Protein 3C1O (pdb70)

Organism: Clarkia breweri (NCBI:txid36903)

Solvent-accessible surface area: 14307 Å² total; per-residue (Å²): 145,46,83,0,0,0,3,16,3,34,27,51,13,0,46,28,0,0,77,7,0,45,89,53,82,7,58,3,27,0,7,10,182,53,70,69,152,122,28,81,114,66,23,47,107,21,8,106,59,0,117,98,71,56,7,58,23,40,71,4,86,18,124,64,75,130,75,1,14,60,10,0,117,106,2,31,1,0,0,0,11,21,77,68,112,67,1,71,17,1,65,59,0,3,70,0,4,124,54,11,65,57,16,124,11,0,0,3,8,7,13,24,14,0,2,55,39,16,144,6,31,100,20,13,33,66,17,4,75,91,23,28,100,5,0,106,22,0,76,85,14,87,14,34,39,0,5,1,0,0,4,4,33,0,0,76,21,0,17,110,10,3,75,35,56,146,163,40,73,172,90,61,50,1,39,6,17,7,87,0,108,24,80,0,0,1,0,26,0,72,8,0,1,62,2,0,0,63,0,2,32,12,111,112,0,38,72,77,30,0,0,0,26,9,99,168,0,52,11,4,3,58,80,1,8,69,56,15,32,84,61,32,66,42,71,11,115,79,46,95,40,66,54,134,57,0,38,104,39,5,138,119,56,76,154,92,108,22,39,64,15,0,44,9,12,1,14,0,38,88,3,9,5,46,77,28,131,64,124,203,83,18,20,21,0,30,121,21,15,138,114,28,152,20,47,37,8,65,22,2,0,59,46,25,95,60,64,182,22,17,103,105,63,210

CATH 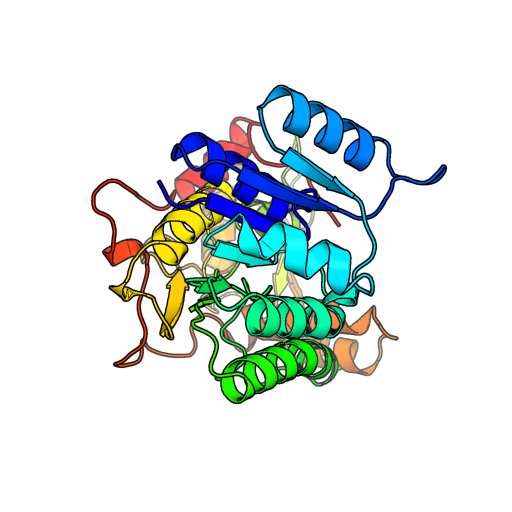classification: 3.40.50.720 (+1 more: 3.90.25.10)

B-factor: mean 21.38, std 12.44, range [5.52, 71.37]

Structure (mmCIF, N/CA/C/O backbone):
data_3C1O
#
_entry.id   3C1O
#
_cell.length_a   67.330
_cell.length_b   87.381
_cell.length_c   51.545
_cell.angle_alpha   90.000
_cell.angle_beta   101.330
_cell.angle_gamma   90.000
#
_symmetry.space_group_name_H-M   'C 1 2 1'
#
loop_
_entity.id
_entity.type
_entity.pdbx_description
1 polymer 'eugenol synthase'
2 non-polymer 'NADP NICOTINAMIDE-ADENINE-DINUCLEOTIDE PHOSPHATE'
3 water water
#
loop_
_atom_site.group_PDB
_atom_site.id
_atom_site.type_symbol
_atom_site.label_atom_id
_atom_site.label_alt_id
_atom_site.label_comp_id
_atom_site.label_asym_id
_atom_site.label_entity_id
_atom_site.label_seq_id
_atom_site.pdbx_PDB_ins_code
_atom_site.Cartn_x
_atom_site.Cartn_y
_atom_site.Cartn_z
_atom_site.occupancy
_atom_site.B_iso_or_equiv
_atom_site.auth_seq_id
_atom_site.auth_comp_id
_atom_site.auth_asym_id
_atom_site.auth_atom_id
_atom_site.pdbx_PDB_model_num
ATOM 1 N N . MET A 1 4 ? 37.222 -21.505 6.923 1.00 26.92 1 MET A N 1
ATOM 2 C CA . MET A 1 4 ? 37.468 -20.076 7.265 1.00 24.82 1 MET A CA 1
ATOM 3 C C . MET A 1 4 ? 38.520 -19.458 6.354 1.00 21.41 1 MET A C 1
ATOM 4 O O . MET A 1 4 ? 39.353 -20.164 5.781 1.00 20.21 1 MET A O 1
ATOM 9 N N . GLU A 1 5 ? 38.482 -18.137 6.222 1.00 14.92 2 GLU A N 1
ATOM 10 C CA . GLU A 1 5 ? 39.446 -17.444 5.381 1.00 13.31 2 GLU A CA 1
ATOM 11 C C . GLU A 1 5 ? 40.861 -17.634 5.914 1.00 10.97 2 GLU A C 1
ATOM 12 O O . GLU A 1 5 ? 41.079 -17.661 7.125 1.00 13.06 2 GLU A O 1
ATOM 18 N N . LYS A 1 6 ? 41.817 -17.772 5.005 1.00 8.60 3 LYS A N 1
ATOM 19 C CA . LYS A 1 6 ? 43.210 -17.937 5.393 1.00 10.51 3 LYS A CA 1
ATOM 20 C C . LYS A 1 6 ? 43.809 -16.536 5.504 1.00 10.80 3 LYS A C 1
ATOM 21 O O . LYS A 1 6 ? 43.644 -15.711 4.609 1.00 10.82 3 LYS A O 1
ATOM 27 N N . ILE A 1 7 ? 44.515 -16.283 6.600 1.00 9.53 4 ILE A N 1
ATOM 28 C CA . ILE A 1 7 ? 45.079 -14.967 6.861 1.00 8.73 4 ILE A CA 1
ATOM 29 C C . ILE A 1 7 ? 46.592 -14.955 7.004 1.00 10.06 4 ILE A C 1
ATOM 30 O O . ILE A 1 7 ? 47.168 -15.797 7.692 1.00 8.96 4 ILE A O 1
ATOM 35 N N . ILE A 1 8 ? 47.238 -14.004 6.339 1.00 9.61 5 ILE A N 1
ATOM 36 C CA . ILE A 1 8 ? 48.681 -13.865 6.465 1.00 10.71 5 ILE A CA 1
ATOM 37 C C . ILE A 1 8 ? 48.934 -12.487 7.067 1.00 9.84 5 ILE A C 1
ATOM 38 O O . ILE A 1 8 ? 48.298 -11.497 6.688 1.00 7.87 5 ILE A O 1
ATOM 43 N N . ILE A 1 9 ? 49.851 -12.430 8.022 1.00 8.84 6 ILE A N 1
ATOM 44 C CA . ILE A 1 9 ? 50.153 -11.179 8.691 1.00 8.67 6 ILE A CA 1
ATOM 45 C C . ILE A 1 9 ? 51.620 -10.794 8.535 1.00 9.55 6 ILE A C 1
ATOM 46 O O . ILE A 1 9 ? 52.512 -11.623 8.715 1.00 9.64 6 ILE A O 1
ATOM 51 N N . TYR A 1 10 ? 51.853 -9.543 8.144 1.00 7.47 7 TYR A N 1
ATOM 52 C CA . TYR A 1 10 ? 53.203 -8.998 8.017 1.00 7.77 7 TYR A CA 1
ATOM 53 C C . TYR A 1 10 ? 53.408 -8.247 9.330 1.00 8.97 7 TYR A C 1
ATOM 54 O O . TYR A 1 10 ? 52.479 -7.610 9.830 1.00 10.25 7 TYR A O 1
ATOM 63 N N . GLY A 1 11 ? 54.614 -8.314 9.887 1.00 8.42 8 GLY A N 1
ATOM 64 C CA . GLY A 1 11 ? 54.863 -7.652 11.156 1.00 9.61 8 GLY A CA 1
ATOM 65 C C . GLY A 1 11 ? 54.148 -8.418 12.256 1.00 8.41 8 GLY A C 1
ATOM 66 O O . GLY A 1 11 ? 53.796 -7.861 13.301 1.00 9.39 8 GLY A O 1
ATOM 67 N N . GLY A 1 12 ? 53.947 -9.711 12.018 1.00 11.04 9 GLY A N 1
ATOM 68 C CA . GLY A 1 12 ? 53.254 -10.562 12.971 1.00 9.27 9 GLY A CA 1
ATOM 69 C C . GLY A 1 12 ? 53.926 -10.765 14.314 1.00 12.78 9 GLY A C 1
ATOM 70 O O . GLY A 1 12 ? 53.278 -11.171 15.275 1.00 11.85 9 GLY A O 1
ATOM 71 N N . THR A 1 13 ? 55.227 -10.501 14.386 1.00 13.84 10 THR A N 1
ATOM 72 C CA . THR A 1 13 ? 55.956 -10.658 15.636 1.00 13.74 10 THR A CA 1
ATOM 73 C C . THR A 1 13 ? 56.085 -9.317 16.355 1.00 14.08 10 THR A C 1
ATOM 74 O O . THR A 1 13 ? 56.806 -9.199 17.351 1.00 12.61 10 THR A O 1
ATOM 78 N N . GLY A 1 14 ? 55.370 -8.318 15.844 1.00 12.30 11 GLY A N 1
ATOM 79 C CA . GLY A 1 14 ? 55.394 -6.989 16.431 1.00 9.04 11 GLY A CA 1
ATOM 80 C C . GLY A 1 14 ? 54.491 -6.830 17.646 1.00 9.97 11 GLY A C 1
ATOM 81 O O . GLY A 1 14 ? 53.785 -7.763 18.050 1.00 9.35 11 GLY A O 1
ATOM 82 N N . TYR A 1 15 ? 54.505 -5.634 18.229 1.00 9.60 12 TYR A N 1
ATOM 83 C CA . TYR A 1 15 ? 53.707 -5.355 19.419 1.00 9.85 12 TYR A CA 1
ATOM 84 C C . TYR A 1 15 ? 52.222 -5.664 19.217 1.00 9.38 12 TYR A C 1
ATOM 85 O O . TYR A 1 15 ? 51.641 -6.438 19.977 1.00 8.89 12 TYR A O 1
ATOM 94 N N . ILE A 1 16 ? 51.599 -5.057 18.209 1.00 10.10 13 ILE A N 1
ATOM 95 C CA . ILE A 1 16 ? 50.188 -5.332 17.963 1.00 10.26 13 ILE A CA 1
ATOM 96 C C . ILE A 1 16 ? 50.067 -6.553 17.052 1.00 10.99 13 ILE A C 1
ATOM 97 O O . ILE A 1 16 ? 49.075 -7.277 17.099 1.00 9.83 13 ILE A O 1
ATOM 102 N N . GLY A 1 17 ? 51.096 -6.783 16.241 1.00 9.98 14 GLY A N 1
ATOM 103 C CA . GLY A 1 17 ? 51.093 -7.914 15.331 1.00 10.67 14 GLY A CA 1
ATOM 104 C C . GLY A 1 17 ? 50.888 -9.250 16.023 1.00 10.51 14 GLY A C 1
ATOM 105 O O . GLY A 1 17 ? 50.146 -10.103 15.530 1.00 9.21 14 GLY A O 1
ATOM 106 N N . LYS A 1 18 ? 51.532 -9.445 17.168 1.00 10.79 15 LYS A N 1
ATOM 107 C CA . LYS A 1 18 ? 51.396 -10.716 17.870 1.00 10.73 15 LYS A CA 1
ATOM 108 C C . LYS A 1 18 ? 49.973 -10.957 18.358 1.00 11.04 15 LYS A C 1
ATOM 109 O O . LYS A 1 18 ? 49.522 -12.098 18.389 1.00 11.24 15 LYS A O 1
ATOM 115 N N . PHE A 1 19 ? 49.267 -9.893 18.739 1.00 10.11 16 PHE A N 1
ATOM 116 C CA . PHE A 1 19 ? 47.888 -10.035 19.196 1.00 10.16 16 PHE A CA 1
ATOM 117 C C . PHE A 1 19 ? 47.021 -10.468 18.019 1.00 9.14 16 PHE A C 1
ATOM 118 O O . PHE A 1 19 ? 46.110 -11.282 18.172 1.00 10.38 16 PHE A O 1
ATOM 126 N N . MET A 1 20 ? 47.310 -9.921 16.844 1.00 7.99 17 MET A N 1
ATOM 127 C CA . MET A 1 20 ? 46.548 -10.266 15.655 1.00 8.95 17 MET A CA 1
ATOM 128 C C . MET A 1 20 ? 46.752 -11.720 15.251 1.00 8.27 17 MET A C 1
ATOM 129 O O . MET A 1 20 ? 45.807 -12.392 14.839 1.00 8.72 17 MET A O 1
ATOM 134 N N . VAL A 1 21 ? 47.979 -12.210 15.382 1.00 7.04 18 VAL A N 1
ATOM 135 C CA . VAL A 1 21 ? 48.273 -13.593 15.038 1.00 8.14 18 VAL A CA 1
ATOM 136 C C . VAL A 1 21 ? 47.495 -14.538 15.945 1.00 8.41 18 VAL A C 1
ATOM 137 O O . VAL A 1 21 ? 46.895 -15.503 15.474 1.00 9.25 18 VAL A O 1
ATOM 141 N N . ARG A 1 22 ? 47.501 -14.259 17.247 1.00 10.18 19 ARG A N 1
ATOM 142 C CA . ARG A 1 22 ? 46.790 -15.097 18.206 1.00 9.93 19 ARG A CA 1
ATOM 143 C C . ARG A 1 22 ? 45.270 -15.030 18.024 1.00 10.90 19 ARG A C 1
ATOM 144 O O . ARG A 1 22 ? 44.572 -16.032 18.200 1.00 9.19 19 ARG A O 1
ATOM 152 N N . ALA A 1 23 ? 44.761 -13.856 17.661 1.00 9.09 20 ALA A N 1
ATOM 153 C CA . ALA A 1 23 ? 43.322 -13.688 17.452 1.00 10.40 20 ALA A CA 1
ATOM 154 C C . ALA A 1 23 ? 42.873 -14.466 16.213 1.00 9.24 20 ALA A C 1
ATOM 155 O O . ALA A 1 23 ? 41.815 -15.102 16.212 1.00 10.21 20 ALA A O 1
ATOM 157 N N . SER A 1 24 ? 43.685 -14.407 15.162 1.00 10.20 21 SER A N 1
ATOM 158 C CA . SER A 1 24 ? 43.393 -15.111 13.920 1.00 8.41 21 SER A CA 1
ATOM 159 C C . SER A 1 24 ? 43.277 -16.613 14.198 1.00 10.18 21 SER A C 1
ATOM 160 O O . SER A 1 24 ? 42.332 -17.269 13.759 1.00 10.43 21 SER A O 1
ATOM 163 N N . LEU A 1 25 ? 44.242 -17.149 14.938 1.00 10.66 22 LEU A N 1
ATOM 164 C CA . LEU A 1 25 ? 44.242 -18.570 15.285 1.00 12.15 22 LEU A CA 1
ATOM 165 C C . LEU A 1 25 ? 43.030 -18.918 16.134 1.00 12.25 22 LEU A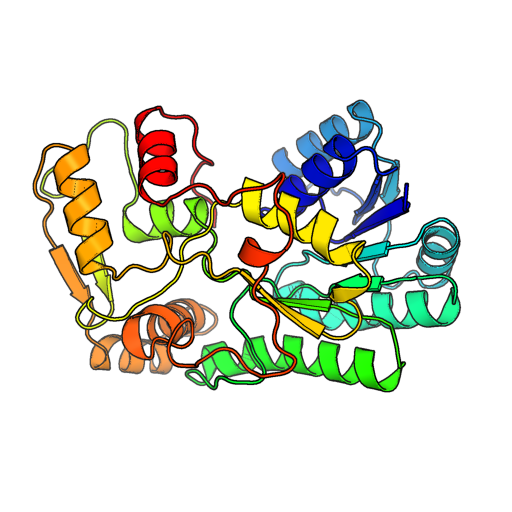 C 1
ATOM 166 O O . LEU A 1 25 ? 42.348 -19.918 15.890 1.00 13.52 22 LEU A O 1
ATOM 171 N N . SER A 1 26 ? 42.774 -18.089 17.140 1.00 14.46 23 SER A N 1
ATOM 172 C CA . SER A 1 26 ? 41.657 -18.297 18.048 1.00 15.84 23 SER A CA 1
ATOM 173 C C . SER A 1 26 ? 40.306 -18.307 17.348 1.00 16.19 23 SER A C 1
ATOM 174 O O . SER A 1 26 ? 39.373 -18.967 17.811 1.00 16.34 23 SER A O 1
ATOM 177 N N . PHE A 1 27 ? 40.195 -17.567 16.247 1.00 11.37 24 PHE A N 1
ATOM 178 C CA . PHE A 1 27 ? 38.949 -17.524 15.492 1.00 13.03 24 PHE A CA 1
ATOM 179 C C . PHE A 1 27 ? 38.940 -18.577 14.385 1.00 12.96 24 PHE A C 1
ATOM 180 O O . PHE A 1 27 ? 38.172 -18.486 13.426 1.00 13.08 24 PHE A O 1
ATOM 188 N N . SER A 1 28 ? 39.815 -19.569 14.532 1.00 11.29 25 SER A N 1
ATOM 189 C CA . SER A 1 28 ? 39.921 -20.694 13.607 1.00 9.90 25 SER A CA 1
ATOM 190 C C . SER A 1 28 ? 40.349 -20.402 12.173 1.00 12.15 25 SER A C 1
ATOM 191 O O . SER A 1 28 ? 39.953 -21.109 11.247 1.00 13.66 25 SER A O 1
ATOM 194 N N . HIS A 1 29 ? 41.159 -19.369 11.981 1.00 9.98 26 HIS A N 1
ATOM 195 C CA . HIS A 1 29 ? 41.648 -19.047 10.646 1.00 9.35 26 HIS A CA 1
ATOM 196 C C . HIS A 1 29 ? 43.020 -19.659 10.434 1.00 9.47 26 HIS A C 1
ATOM 197 O O . HIS A 1 29 ? 43.896 -19.521 11.292 1.00 10.31 26 HIS A O 1
ATOM 204 N N . PRO A 1 30 ? 43.226 -20.363 9.309 1.00 9.54 27 PRO A N 1
ATOM 205 C CA . PRO A 1 30 ? 44.566 -20.921 9.103 1.00 10.25 27 PRO A CA 1
ATOM 206 C C . PRO A 1 30 ? 45.413 -19.647 9.074 1.00 13.06 27 PRO A C 1
ATOM 207 O O . PRO A 1 30 ? 45.098 -18.709 8.335 1.00 12.67 27 PRO A O 1
ATOM 211 N N . THR A 1 31 ? 46.470 -19.605 9.872 1.00 10.34 28 THR A N 1
ATOM 212 C CA . THR A 1 31 ? 47.266 -18.393 9.979 1.00 10.99 28 THR A CA 1
ATOM 213 C C . THR A 1 31 ? 48.701 -18.502 9.486 1.00 12.48 28 THR A C 1
ATOM 214 O O . THR A 1 31 ? 49.390 -19.498 9.727 1.00 10.90 28 THR A O 1
ATOM 218 N N . PHE A 1 32 ? 49.138 -17.449 8.800 1.00 10.66 29 PHE A N 1
ATOM 219 C CA . PHE A 1 32 ? 50.475 -17.369 8.227 1.00 10.70 29 PHE A CA 1
ATOM 220 C C . PHE A 1 32 ? 51.094 -16.029 8.581 1.00 12.88 29 PHE A C 1
ATOM 221 O O . PHE A 1 32 ? 50.386 -15.068 8.888 1.00 10.93 29 PHE A O 1
ATOM 229 N N . ILE A 1 33 ? 52.419 -15.968 8.538 1.00 12.17 30 ILE A N 1
ATOM 230 C CA . ILE A 1 33 ? 53.108 -14.703 8.737 1.00 12.67 30 ILE A CA 1
ATOM 231 C C . ILE A 1 33 ? 54.267 -14.661 7.753 1.00 14.03 30 ILE A C 1
ATOM 232 O O . ILE A 1 33 ? 54.867 -15.690 7.436 1.00 15.18 30 ILE A O 1
ATOM 237 N N . TYR A 1 34 ? 54.548 -13.474 7.236 1.00 12.00 31 TYR A N 1
ATOM 238 C CA . TYR A 1 34 ? 55.679 -13.292 6.340 1.00 13.15 31 TYR A CA 1
ATOM 239 C C . TYR A 1 34 ? 56.638 -12.559 7.270 1.00 12.23 31 TYR A C 1
ATOM 240 O O . TYR A 1 34 ? 56.318 -11.477 7.759 1.00 10.70 31 TYR A O 1
ATOM 249 N N . ALA A 1 35 ? 57.797 -13.150 7.534 1.00 14.63 32 ALA A N 1
ATOM 250 C CA . ALA A 1 35 ? 58.759 -12.546 8.453 1.00 14.88 32 ALA A CA 1
ATOM 251 C C . ALA A 1 35 ? 60.172 -12.497 7.886 1.00 16.01 32 ALA A C 1
ATOM 252 O O . ALA A 1 35 ? 60.568 -13.362 7.104 1.00 12.87 32 ALA A O 1
ATOM 254 N N . ARG A 1 36 ? 60.936 -11.484 8.285 1.00 16.17 33 ARG A N 1
ATOM 255 C CA . AR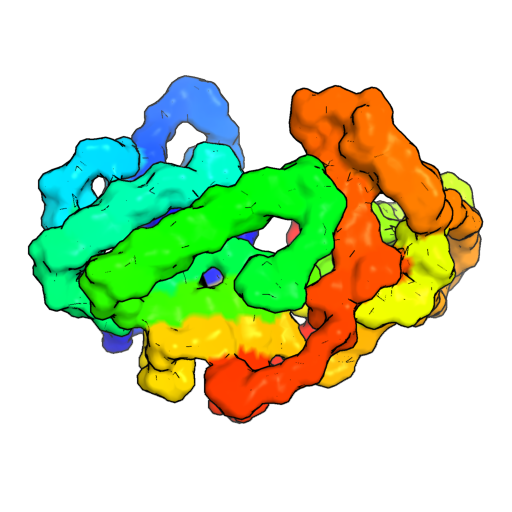G A 1 36 ? 62.307 -11.367 7.807 1.00 19.65 33 ARG A CA 1
ATOM 256 C C . ARG A 1 36 ? 63.122 -12.489 8.430 1.00 20.20 33 ARG A C 1
ATOM 257 O O . ARG A 1 36 ? 62.820 -12.947 9.537 1.00 18.12 33 ARG A O 1
ATOM 265 N N . PRO A 1 37 ? 64.154 -12.965 7.721 1.00 20.89 34 PRO A N 1
ATOM 266 C CA . PRO A 1 37 ? 64.984 -14.044 8.261 1.00 22.87 34 PRO A CA 1
ATOM 267 C C . PRO A 1 37 ? 65.659 -13.565 9.535 1.00 22.64 34 PRO A C 1
ATOM 268 O O . PRO A 1 37 ? 65.933 -12.375 9.686 1.00 23.77 34 PRO A O 1
ATOM 272 N N . LEU A 1 38 ? 65.915 -14.490 10.452 1.00 26.51 35 LEU A N 1
ATOM 273 C CA . LEU A 1 38 ? 66.572 -14.150 11.705 1.00 27.63 35 LEU A CA 1
ATOM 274 C C . LEU A 1 38 ? 68.054 -13.867 11.472 1.00 31.76 35 LEU A C 1
ATOM 275 O O . LEU A 1 38 ? 68.660 -14.393 10.537 1.00 31.02 35 LEU A O 1
ATOM 280 N N . THR A 1 39 ? 68.627 -13.028 12.330 1.00 33.96 36 THR A N 1
ATOM 281 C CA . THR A 1 39 ? 70.039 -12.673 12.244 1.00 35.21 36 THR A CA 1
ATOM 282 C C . THR A 1 39 ? 70.683 -12.834 13.620 1.00 35.37 36 THR A C 1
ATOM 283 O O . THR A 1 39 ? 69.987 -12.951 14.630 1.00 33.62 36 THR A O 1
ATOM 287 N N . PRO A 1 40 ? 72.025 -12.850 13.678 1.00 36.68 37 PRO A N 1
ATOM 288 C CA . PRO A 1 40 ? 72.714 -13.000 14.961 1.00 37.48 37 PRO A CA 1
ATOM 289 C C . PRO A 1 40 ? 72.282 -11.956 15.991 1.00 38.44 37 PRO A C 1
ATOM 290 O O . PRO A 1 40 ? 72.322 -12.208 17.195 1.00 39.40 37 PRO A O 1
ATOM 294 N N . ASP A 1 41 ? 71.863 -10.788 15.511 1.00 39.88 38 ASP A N 1
ATOM 295 C CA . ASP A 1 41 ? 71.439 -9.712 16.400 1.00 42.33 38 ASP A CA 1
ATOM 296 C C . ASP A 1 41 ? 69.948 -9.725 16.714 1.00 41.74 38 ASP A C 1
ATOM 297 O O . ASP A 1 41 ? 69.475 -8.904 17.500 1.00 43.08 38 ASP A O 1
ATOM 302 N N . SER A 1 42 ? 69.207 -10.644 16.101 1.00 41.14 39 SER A N 1
ATOM 303 C CA . SER A 1 42 ? 67.770 -10.736 16.350 1.00 40.42 39 SER A CA 1
ATOM 304 C C . SER A 1 42 ? 67.520 -10.793 17.851 1.00 40.02 39 SER A C 1
ATOM 305 O O . SER A 1 42 ? 68.145 -11.583 18.559 1.00 39.93 39 SER A O 1
ATOM 308 N N . THR A 1 43 ? 66.615 -9.947 18.336 1.00 40.29 40 THR A N 1
ATOM 309 C CA . THR A 1 43 ? 66.296 -9.918 19.758 1.00 40.06 40 THR A CA 1
ATOM 310 C C . THR A 1 43 ? 65.771 -11.290 20.180 1.00 40.44 40 THR A C 1
ATOM 311 O O . THR A 1 43 ? 64.995 -11.914 19.455 1.00 39.21 40 THR A O 1
ATOM 315 N N . PRO A 1 44 ? 66.192 -11.781 21.357 1.00 42.22 41 PRO A N 1
ATOM 316 C CA . PRO A 1 44 ? 65.733 -13.092 21.832 1.00 41.17 41 PRO A CA 1
ATOM 317 C C . PRO A 1 44 ? 64.210 -13.176 21.856 1.00 39.59 41 PRO A C 1
ATOM 318 O O . PRO A 1 44 ? 63.633 -14.260 21.764 1.00 36.71 41 PRO A O 1
ATOM 322 N N . SER A 1 45 ? 63.570 -12.018 21.982 1.00 37.49 42 SER A N 1
ATOM 323 C CA . SER A 1 45 ? 62.118 -11.934 22.006 1.00 36.64 42 SER A CA 1
ATOM 324 C C . SER A 1 45 ? 61.548 -12.334 20.647 1.00 34.67 42 SER A C 1
ATOM 325 O O . SER A 1 45 ? 60.587 -13.097 20.567 1.00 34.32 42 SER A O 1
ATOM 328 N N . SER A 1 46 ? 62.151 -11.817 19.581 1.00 31.90 43 SER A N 1
ATOM 329 C CA . SER A 1 46 ? 61.703 -12.121 18.226 1.00 29.58 43 SER A CA 1
ATOM 330 C C . SER A 1 46 ? 61.907 -13.601 17.923 1.00 27.83 43 SER A C 1
ATOM 331 O O . SER A 1 46 ? 61.099 -14.219 17.232 1.00 28.29 43 SER A O 1
ATOM 334 N N . VAL A 1 47 ? 62.997 -14.162 18.440 1.00 25.38 44 VAL A N 1
ATOM 335 C CA . VAL A 1 47 ? 63.300 -15.573 18.226 1.00 24.88 44 VAL A CA 1
ATOM 336 C C . VAL A 1 47 ? 62.284 -16.433 18.969 1.00 23.81 44 VAL A C 1
ATOM 337 O O . VAL A 1 47 ? 61.812 -17.446 18.452 1.00 24.59 44 VAL A O 1
ATOM 341 N N . GLN A 1 48 ? 61.951 -16.015 20.186 1.00 22.92 45 GLN A N 1
ATOM 342 C CA . GLN A 1 48 ? 60.996 -16.737 21.018 1.00 24.10 45 GLN A CA 1
ATOM 343 C C . GLN A 1 48 ? 59.603 -16.745 20.393 1.00 22.36 45 GLN A C 1
ATOM 344 O O . GLN A 1 48 ? 58.938 -17.780 20.365 1.00 21.73 45 GLN A O 1
ATOM 350 N N . LEU A 1 49 ? 59.163 -15.589 19.901 1.00 19.98 46 LEU A N 1
ATOM 351 C CA . LEU A 1 49 ? 57.843 -15.477 19.286 1.00 20.92 46 LEU A CA 1
ATOM 352 C C . LEU A 1 49 ? 57.666 -16.381 18.075 1.00 19.80 46 LEU A C 1
ATOM 353 O O . LEU A 1 49 ? 56.605 -16.985 17.898 1.00 16.82 46 LEU A O 1
ATOM 358 N N . ARG A 1 50 ? 58.697 -16.476 17.241 1.00 17.47 47 ARG A N 1
ATOM 359 C CA . ARG A 1 50 ? 58.622 -17.322 16.057 1.00 17.52 47 ARG A CA 1
ATOM 360 C C . ARG A 1 50 ? 58.476 -18.788 16.466 1.00 17.10 47 ARG A C 1
ATOM 361 O O . ARG A 1 50 ? 57.717 -19.539 15.857 1.00 14.37 47 ARG A O 1
ATOM 369 N N . GLU A 1 51 ? 59.204 -19.194 17.501 1.00 17.87 48 GLU A N 1
ATOM 370 C CA . GLU A 1 51 ? 59.122 -20.568 17.987 1.00 18.66 48 GLU A CA 1
ATOM 371 C C . GLU A 1 51 ? 57.724 -20.822 18.543 1.00 17.11 48 GLU A C 1
ATOM 372 O O . GLU A 1 51 ? 57.125 -21.870 18.295 1.00 14.74 48 GLU A O 1
ATOM 378 N N . GLU A 1 52 ? 57.209 -19.855 19.295 1.00 15.63 49 GLU A N 1
ATOM 379 C CA . GLU A 1 52 ? 55.874 -19.971 19.864 1.00 18.57 49 GLU A CA 1
ATOM 380 C C . GLU A 1 52 ? 54.845 -20.081 18.746 1.00 15.18 49 GLU A C 1
ATOM 381 O O . GLU A 1 52 ? 53.981 -20.956 18.779 1.00 13.64 49 GLU A O 1
ATOM 387 N N . PHE A 1 53 ? 54.941 -19.201 17.750 1.00 11.65 50 PHE A N 1
ATOM 388 C CA . PHE A 1 53 ? 53.992 -19.234 16.642 1.00 12.31 50 PHE A CA 1
ATOM 389 C C . PHE A 1 53 ? 54.013 -20.576 15.923 1.00 13.33 50 PHE A C 1
ATOM 390 O O . PHE A 1 53 ? 52.959 -21.142 15.637 1.00 13.31 50 PHE A O 1
ATOM 398 N N . ARG A 1 54 ? 55.203 -21.090 15.617 1.00 14.37 51 ARG A N 1
ATOM 399 C CA . ARG A 1 54 ? 55.286 -22.377 14.934 1.00 15.72 51 ARG A CA 1
ATOM 400 C C . ARG A 1 54 ? 54.584 -23.461 15.748 1.00 14.71 51 ARG A C 1
ATOM 401 O O . ARG A 1 54 ? 53.843 -24.273 15.197 1.00 14.69 51 ARG A O 1
ATOM 409 N N . SER A 1 55 ? 54.812 -23.470 17.059 1.00 11.97 52 SER A N 1
ATOM 410 C CA . SER A 1 55 ? 54.199 -24.480 17.917 1.00 15.08 52 SER A CA 1
ATOM 411 C C . SER A 1 55 ? 52.682 -24.322 17.982 1.00 13.45 52 SER A C 1
ATOM 412 O O . SER A 1 55 ? 51.968 -25.265 18.323 1.00 15.53 52 SER A O 1
ATOM 415 N N . MET A 1 56 ? 52.192 -23.132 17.646 1.00 13.11 53 MET A N 1
ATOM 416 C CA . MET A 1 56 ? 50.759 -22.869 17.660 1.00 13.30 53 MET A CA 1
ATOM 417 C C . MET A 1 56 ? 50.118 -23.166 16.310 1.00 12.34 53 MET A C 1
ATOM 418 O O . MET A 1 56 ? 48.931 -22.913 16.111 1.00 14.56 53 MET A O 1
ATOM 423 N N . GLY A 1 57 ? 50.904 -23.694 15.380 1.00 9.95 54 GLY A N 1
ATOM 424 C CA . GLY A 1 57 ? 50.364 -24.027 14.074 1.00 12.71 54 GLY A CA 1
ATOM 425 C C . GLY A 1 57 ? 50.440 -22.926 13.033 1.00 14.05 54 GLY A C 1
ATOM 426 O O . GLY A 1 57 ? 49.854 -23.046 11.961 1.00 14.49 54 GLY A O 1
ATOM 427 N N . VAL A 1 58 ? 51.143 -21.845 13.346 1.00 12.07 55 VAL A N 1
ATOM 428 C CA . VAL A 1 58 ? 51.290 -20.746 12.401 1.00 12.60 55 VAL A CA 1
ATOM 429 C C . VAL A 1 58 ? 52.323 -21.115 11.339 1.00 12.83 55 VAL A C 1
ATOM 430 O O . VAL A 1 58 ? 53.388 -21.649 11.658 1.00 12.10 55 VAL A O 1
ATOM 434 N N . THR A 1 59 ? 52.007 -20.847 10.078 1.00 11.53 56 THR A N 1
ATOM 435 C CA . THR A 1 59 ? 52.944 -21.135 9.000 1.00 13.01 56 THR A CA 1
ATOM 436 C C . THR A 1 59 ? 53.784 -19.887 8.798 1.00 14.12 56 THR A C 1
ATOM 437 O O . THR A 1 59 ? 53.257 -18.824 8.471 1.00 13.82 56 THR A O 1
ATOM 441 N N . ILE A 1 60 ? 55.090 -20.015 8.997 1.00 13.20 57 ILE A N 1
ATOM 442 C CA . ILE A 1 60 ? 55.979 -18.875 8.841 1.00 14.94 57 ILE A CA 1
ATOM 443 C C . ILE A 1 60 ? 56.745 -18.915 7.533 1.00 16.86 57 ILE A C 1
ATOM 444 O O . ILE A 1 60 ? 57.440 -19.887 7.236 1.00 18.38 57 ILE A O 1
ATOM 449 N N . ILE A 1 61 ? 56.601 -17.853 6.749 1.00 16.95 58 ILE A N 1
ATOM 450 C CA . ILE A 1 61 ? 57.299 -17.732 5.480 1.00 17.65 58 ILE A CA 1
ATOM 451 C C . ILE A 1 61 ? 58.388 -16.697 5.715 1.00 19.03 58 ILE A C 1
ATOM 452 O O . ILE A 1 61 ? 58.095 -15.533 5.991 1.00 18.13 58 ILE A O 1
ATOM 457 N N . GLU A 1 62 ? 59.642 -17.124 5.630 1.00 19.22 59 GLU A N 1
ATOM 458 C CA . GLU A 1 62 ? 60.759 -16.216 5.847 1.00 19.97 59 GLU A CA 1
ATOM 459 C C . GLU A 1 62 ? 61.234 -15.613 4.537 1.00 21.45 59 GLU A C 1
ATOM 460 O O . GLU A 1 62 ? 61.384 -16.318 3.536 1.00 22.40 59 GLU A O 1
ATOM 466 N N . GLY A 1 63 ? 61.462 -14.304 4.543 1.00 19.17 60 GLY A N 1
ATOM 467 C CA . GLY A 1 63 ? 61.922 -13.642 3.338 1.00 18.37 60 GLY A CA 1
ATOM 468 C C . GLY A 1 63 ? 61.993 -12.134 3.463 1.00 18.34 60 GLY A C 1
ATOM 469 O O . GLY A 1 63 ? 61.635 -11.561 4.499 1.00 17.05 60 GLY A O 1
ATOM 470 N N . GLU A 1 64 ? 62.462 -11.493 2.399 1.00 19.36 61 GLU A N 1
ATOM 471 C CA . GLU A 1 64 ? 62.584 -10.040 2.349 1.00 19.63 61 GLU A CA 1
ATOM 472 C C . GLU A 1 64 ? 61.384 -9.492 1.586 1.00 17.15 61 GLU A C 1
ATOM 473 O O . GLU A 1 64 ? 60.759 -10.209 0.806 1.00 18.28 61 GLU A O 1
ATOM 479 N N . MET A 1 65 ? 61.071 -8.220 1.798 1.00 17.58 62 MET A N 1
ATOM 480 C CA . MET A 1 65 ? 59.942 -7.596 1.119 1.00 18.39 62 MET A CA 1
ATOM 481 C C . MET A 1 65 ? 60.147 -7.519 -0.393 1.00 19.96 62 MET A C 1
ATOM 482 O O . MET A 1 65 ? 59.181 -7.507 -1.157 1.00 20.79 62 MET A O 1
ATOM 487 N N . GLU A 1 66 ? 61.406 -7.475 -0.820 1.00 19.13 63 GLU A N 1
ATOM 488 C CA . GLU A 1 66 ? 61.734 -7.379 -2.240 1.00 20.91 63 GLU A CA 1
ATOM 489 C C . GLU A 1 66 ? 61.590 -8.685 -3.019 1.00 20.03 63 GLU A C 1
ATOM 490 O O . GLU A 1 66 ? 61.763 -8.697 -4.238 1.00 19.04 63 GLU A O 1
ATOM 496 N N . GLU A 1 67 ? 61.278 -9.780 -2.329 1.00 18.99 64 GLU A N 1
ATOM 497 C CA . GLU A 1 67 ? 61.132 -11.072 -2.995 1.00 19.82 64 GLU A CA 1
ATOM 498 C C . GLU A 1 67 ? 59.729 -11.250 -3.561 1.00 20.36 64 GLU A C 1
ATOM 499 O O . GLU A 1 67 ? 58.909 -12.000 -3.023 1.00 18.49 64 GLU A O 1
ATOM 505 N N . HIS A 1 68 ? 59.480 -10.556 -4.667 1.00 20.93 65 HIS A N 1
ATOM 506 C CA . HIS A 1 68 ? 58.190 -10.567 -5.347 1.00 20.74 65 HIS A CA 1
ATOM 507 C C . HIS A 1 68 ? 57.613 -11.949 -5.631 1.00 23.08 65 HIS A C 1
ATOM 508 O O . HIS A 1 68 ? 56.474 -12.232 -5.259 1.00 21.12 65 HIS A O 1
ATOM 515 N N . GLU A 1 69 ? 58.388 -12.803 -6.298 1.00 23.30 66 GLU A N 1
ATOM 516 C CA . GLU A 1 69 ? 57.919 -14.143 -6.638 1.00 24.68 66 GLU A CA 1
ATOM 517 C C . GLU A 1 69 ? 57.593 -14.990 -5.416 1.00 22.87 66 GLU A C 1
ATOM 518 O O . GLU A 1 69 ? 56.636 -15.765 -5.431 1.00 23.03 66 GLU A O 1
ATOM 524 N N . LYS A 1 70 ? 58.382 -14.848 -4.358 1.00 19.55 67 LYS A N 1
ATOM 525 C CA . LYS A 1 70 ? 58.127 -15.604 -3.140 1.00 19.68 67 LYS A CA 1
ATOM 526 C C . LYS A 1 70 ? 56.830 -15.122 -2.496 1.00 19.48 67 LYS A C 1
ATOM 527 O O . LYS A 1 70 ? 56.023 -15.929 -2.036 1.00 17.19 67 LYS A O 1
ATOM 533 N N . MET A 1 71 ? 56.637 -13.806 -2.463 1.00 16.82 68 MET A N 1
ATOM 534 C CA . MET A 1 71 ? 55.437 -13.224 -1.870 1.00 18.84 68 MET A CA 1
ATOM 535 C C . MET A 1 71 ? 54.182 -13.590 -2.652 1.00 17.72 68 MET A C 1
ATOM 536 O O . MET A 1 71 ? 53.155 -13.936 -2.066 1.00 17.27 68 MET A O 1
ATOM 541 N N . VAL A 1 72 ? 54.262 -13.498 -3.976 1.00 17.34 69 VAL A N 1
ATOM 542 C CA . VAL A 1 72 ? 53.123 -13.839 -4.819 1.00 14.54 69 VAL A CA 1
ATOM 543 C C . VAL A 1 72 ? 52.731 -15.297 -4.607 1.00 19.36 69 VAL A C 1
ATOM 544 O O . VAL A 1 72 ? 51.550 -15.623 -4.480 1.00 18.42 69 VAL A O 1
ATOM 548 N N . SER A 1 73 ? 53.728 -16.175 -4.565 1.00 19.21 70 SER A N 1
ATOM 549 C CA . SER A 1 73 ? 53.479 -17.598 -4.383 1.00 21.35 70 SER A CA 1
ATOM 550 C C . SER A 1 73 ? 52.714 -17.887 -3.093 1.00 21.51 70 SER A C 1
ATOM 551 O O . SER A 1 73 ? 51.821 -18.739 -3.066 1.00 21.07 70 SER A O 1
ATOM 554 N N . VAL A 1 74 ? 53.060 -17.175 -2.026 1.00 19.04 71 VAL A N 1
ATOM 555 C CA . VAL A 1 74 ? 52.399 -17.365 -0.739 1.00 20.04 71 VAL A CA 1
ATOM 556 C C . VAL A 1 74 ? 50.996 -16.760 -0.740 1.00 16.34 71 VAL A C 1
ATOM 557 O O . VAL A 1 74 ? 50.040 -17.375 -0.258 1.00 14.47 71 VAL A O 1
ATOM 561 N N . LEU A 1 75 ? 50.879 -15.550 -1.278 1.00 15.10 72 LEU A N 1
ATOM 562 C CA . LEU A 1 75 ? 49.593 -14.867 -1.324 1.00 14.03 72 LEU A CA 1
ATOM 563 C C . LEU A 1 75 ? 48.542 -15.642 -2.121 1.00 14.37 72 LEU A C 1
ATOM 564 O O . LEU A 1 75 ? 47.345 -15.533 -1.849 1.00 14.48 72 LEU A O 1
ATOM 569 N N . LYS A 1 76 ? 48.985 -16.434 -3.095 1.00 14.86 73 LYS A N 1
ATOM 570 C CA . LYS A 1 76 ? 48.051 -17.227 -3.890 1.00 16.86 73 LYS A CA 1
ATOM 571 C C . LYS A 1 76 ? 47.440 -18.336 -3.039 1.00 17.61 73 LYS A C 1
ATOM 572 O O . LYS A 1 76 ? 46.444 -18.945 -3.427 1.00 19.88 73 LYS A O 1
ATOM 578 N N . GLN A 1 77 ? 48.036 -18.592 -1.880 1.00 17.79 74 GLN A N 1
ATOM 579 C CA . GLN A 1 77 ? 47.552 -19.634 -0.979 1.00 17.46 74 GLN A CA 1
ATOM 580 C C . GLN A 1 77 ? 46.675 -19.112 0.166 1.00 18.32 74 GLN A C 1
ATOM 581 O O . GLN A 1 77 ? 46.198 -19.899 0.985 1.00 18.04 74 GLN A O 1
ATOM 587 N N . VAL A 1 78 ? 46.469 -17.799 0.238 1.00 12.93 75 VAL A N 1
ATOM 588 C CA . VAL A 1 78 ? 45.642 -17.232 1.303 1.00 13.25 75 VAL A CA 1
ATOM 589 C C . VAL A 1 78 ? 44.542 -16.317 0.764 1.00 11.75 75 VAL A C 1
ATOM 590 O O . VAL A 1 78 ? 44.426 -16.120 -0.441 1.00 12.75 75 VAL A O 1
ATOM 594 N N . ASP A 1 79 ? 43.749 -15.746 1.665 1.00 11.53 76 ASP A N 1
ATOM 595 C CA . ASP A 1 79 ? 42.639 -14.884 1.273 1.00 11.73 76 ASP A CA 1
ATOM 596 C C . ASP A 1 79 ? 42.733 -13.457 1.787 1.00 11.48 76 ASP A C 1
ATOM 597 O O . ASP A 1 79 ? 42.264 -12.519 1.136 1.00 11.48 76 ASP A O 1
ATOM 602 N N . ILE A 1 80 ? 43.317 -13.302 2.968 1.00 11.21 77 ILE A N 1
ATOM 603 C CA . ILE A 1 80 ? 43.408 -12.000 3.607 1.00 8.62 77 ILE A CA 1
ATOM 604 C C . ILE A 1 80 ? 44.828 -11.631 4.016 1.00 8.84 77 ILE A C 1
ATOM 605 O O . ILE A 1 80 ? 45.588 -12.473 4.489 1.00 9.48 77 ILE A O 1
ATOM 610 N N . VAL A 1 81 ? 45.169 -10.360 3.824 1.00 7.29 78 VAL A N 1
ATOM 611 C CA . VAL A 1 81 ? 46.485 -9.848 4.182 1.00 6.81 78 VAL A CA 1
ATOM 612 C C . VAL A 1 81 ? 46.326 -8.717 5.188 1.00 8.29 78 VAL A C 1
ATOM 613 O O . VAL A 1 81 ? 45.592 -7.759 4.947 1.00 7.52 78 VAL A O 1
ATOM 617 N N . ILE A 1 82 ? 46.998 -8.842 6.327 1.00 7.22 79 ILE A N 1
ATOM 618 C CA . ILE A 1 82 ? 46.953 -7.801 7.346 1.00 7.76 79 ILE A CA 1
ATOM 619 C C . ILE A 1 82 ? 48.390 -7.387 7.618 1.00 9.20 79 ILE A C 1
ATOM 620 O O . ILE A 1 82 ? 49.242 -8.235 7.863 1.00 9.43 79 ILE A O 1
ATOM 625 N N . SER A 1 83 ? 48.661 -6.089 7.545 1.00 6.88 80 SER A N 1
ATOM 626 C CA . SER A 1 83 ? 50.005 -5.588 7.813 1.00 10.05 80 SER A CA 1
ATOM 627 C C . SER A 1 83 ? 50.025 -4.815 9.120 1.00 9.63 80 SER A C 1
ATOM 628 O O . SER A 1 83 ? 49.227 -3.898 9.318 1.00 9.28 80 SER A O 1
ATOM 631 N N . ALA A 1 84 ? 50.945 -5.198 10.001 1.00 9.96 81 ALA A N 1
ATOM 632 C CA . ALA A 1 84 ? 51.124 -4.552 11.291 1.00 10.86 81 ALA A CA 1
ATOM 633 C C . ALA A 1 84 ? 52.579 -4.078 11.390 1.00 10.59 81 ALA A C 1
ATOM 634 O O . ALA A 1 84 ? 53.169 -4.055 12.468 1.00 11.25 81 ALA A O 1
ATOM 636 N N . LEU A 1 85 ? 53.150 -3.700 10.250 1.00 8.50 82 LEU A N 1
ATOM 637 C CA . LEU A 1 85 ? 54.534 -3.236 10.200 1.00 9.82 82 LEU A CA 1
ATOM 638 C C . LEU A 1 85 ? 54.705 -1.871 10.853 1.00 9.71 82 LEU A C 1
ATOM 639 O O . LEU A 1 85 ? 53.787 -1.062 10.859 1.00 9.75 82 LEU A O 1
ATOM 644 N N . PRO A 1 86 ? 55.895 -1.602 11.418 1.00 11.14 83 PRO A N 1
ATOM 645 C CA . PRO A 1 86 ? 56.170 -0.322 12.076 1.00 13.36 83 PRO A CA 1
ATOM 646 C C . PRO A 1 86 ? 56.440 0.816 11.098 1.00 15.73 83 PRO A C 1
ATOM 647 O O . PRO A 1 86 ? 56.644 0.587 9.904 1.00 14.56 83 PRO A O 1
ATOM 651 N N . PHE A 1 87 ? 56.445 2.042 11.614 1.00 14.92 84 PHE A N 1
ATOM 652 C CA . PHE A 1 87 ? 56.663 3.226 10.782 1.00 18.06 84 PHE A CA 1
ATOM 653 C C . PHE A 1 87 ? 57.816 3.173 9.786 1.00 17.15 84 PHE A C 1
ATOM 654 O O . PHE A 1 87 ? 57.666 3.609 8.644 1.00 18.01 84 PHE A O 1
ATOM 662 N N . PRO A 1 88 ? 58.981 2.648 10.195 1.00 17.44 85 PRO A N 1
ATOM 663 C CA . PRO A 1 88 ? 60.111 2.579 9.261 1.00 16.63 85 PRO A CA 1
ATOM 664 C C . PRO A 1 88 ? 59.861 1.633 8.084 1.00 16.86 85 PRO A C 1
ATOM 665 O O . PRO A 1 88 ? 60.551 1.699 7.068 1.00 15.14 85 PRO A O 1
ATOM 669 N N . MET A 1 89 ? 58.873 0.755 8.229 1.00 14.69 86 MET A N 1
ATOM 670 C CA . MET A 1 89 ? 58.548 -0.216 7.193 1.00 13.35 86 MET A CA 1
ATOM 671 C C . MET A 1 89 ? 57.269 0.106 6.433 1.00 13.60 86 MET A C 1
ATOM 672 O O . MET A 1 89 ? 56.844 -0.669 5.578 1.00 15.52 86 MET A O 1
ATOM 677 N N . ILE A 1 90 ? 56.653 1.242 6.738 1.00 9.69 87 ILE A N 1
ATOM 678 C CA . ILE A 1 90 ? 55.417 1.611 6.065 1.00 11.08 87 ILE A CA 1
ATOM 679 C C . ILE A 1 90 ? 55.552 1.677 4.548 1.00 9.86 87 ILE A C 1
ATOM 680 O O . ILE A 1 90 ? 54.755 1.077 3.832 1.00 10.45 87 ILE A O 1
ATOM 685 N N . SER A 1 91 ? 56.560 2.393 4.058 1.00 11.84 88 SER A N 1
ATOM 686 C CA . SER A 1 91 ? 56.751 2.529 2.616 1.00 12.27 88 SER A CA 1
ATOM 687 C C . SER A 1 91 ? 56.996 1.199 1.914 1.00 13.48 88 SER A C 1
ATOM 688 O O . SER A 1 91 ? 56.642 1.041 0.742 1.00 14.72 88 SER A O 1
ATOM 691 N N . SER A 1 92 ? 57.582 0.237 2.621 1.00 12.05 89 SER A N 1
ATOM 692 C CA . SER A 1 92 ? 57.856 -1.066 2.022 1.00 12.55 89 SER A CA 1
ATOM 693 C C . SER A 1 92 ? 56.576 -1.834 1.697 1.00 12.70 89 SER A C 1
ATOM 694 O O . SER A 1 92 ? 56.615 -2.833 0.976 1.00 12.04 89 SER A O 1
ATOM 697 N N . GLN A 1 93 ? 55.444 -1.374 2.222 1.00 11.27 90 GLN A N 1
ATOM 698 C CA . GLN A 1 93 ? 54.176 -2.055 1.962 1.00 11.91 90 GLN A CA 1
ATOM 699 C C . GLN A 1 93 ? 53.800 -2.029 0.487 1.00 13.91 90 GLN A C 1
ATOM 700 O O . GLN A 1 93 ? 52.913 -2.768 0.049 1.00 12.37 90 GLN A O 1
ATOM 706 N N . ILE A 1 94 ? 54.471 -1.172 -0.276 1.00 12.75 91 ILE A N 1
ATOM 707 C CA . ILE A 1 94 ? 54.214 -1.076 -1.704 1.00 14.49 91 ILE A CA 1
ATOM 708 C C . ILE A 1 94 ? 54.474 -2.452 -2.325 1.00 13.23 91 ILE A C 1
ATOM 709 O O . ILE A 1 94 ? 53.799 -2.856 -3.273 1.00 14.52 91 ILE A O 1
ATOM 714 N N . HIS A 1 95 ? 55.448 -3.173 -1.778 1.00 13.48 92 HIS A N 1
ATOM 715 C CA . HIS A 1 95 ? 55.776 -4.502 -2.284 1.00 13.06 92 HIS A CA 1
ATOM 716 C C . HIS A 1 95 ? 54.644 -5.485 -2.012 1.00 12.42 92 HIS A C 1
ATOM 717 O O . HIS A 1 95 ? 54.423 -6.412 -2.788 1.00 13.76 92 HIS A O 1
ATOM 724 N N . ILE A 1 96 ? 53.930 -5.285 -0.909 1.00 12.59 93 ILE A N 1
ATOM 725 C CA . ILE A 1 96 ? 52.806 -6.156 -0.570 1.00 11.99 93 ILE A CA 1
ATOM 726 C C . ILE A 1 96 ? 51.690 -5.909 -1.579 1.00 11.32 93 ILE A C 1
ATOM 727 O O . ILE A 1 96 ? 51.081 -6.847 -2.100 1.00 10.14 93 ILE A O 1
ATOM 732 N N . ILE A 1 97 ? 51.433 -4.631 -1.844 1.00 9.85 94 ILE A N 1
ATOM 733 C CA . ILE A 1 97 ? 50.403 -4.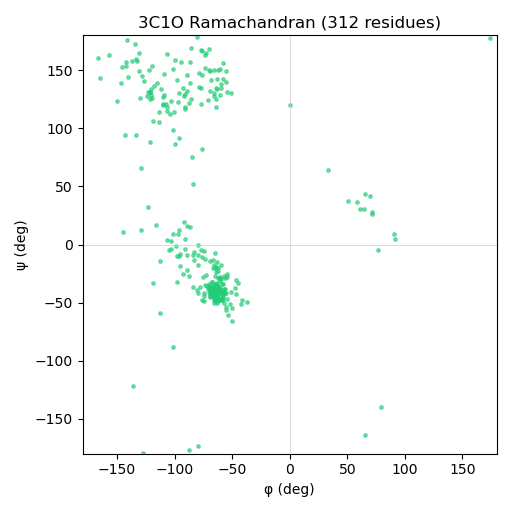217 -2.784 1.00 9.15 94 ILE A CA 1
ATOM 734 C C . ILE A 1 97 ? 50.665 -4.808 -4.164 1.00 11.17 94 ILE A C 1
ATOM 735 O O . ILE A 1 97 ? 49.745 -5.291 -4.821 1.00 11.69 94 ILE A O 1
ATOM 740 N N . ASN A 1 98 ? 51.921 -4.780 -4.598 1.00 12.03 95 ASN A N 1
ATOM 741 C CA . ASN A 1 98 ? 52.264 -5.314 -5.912 1.00 15.86 95 ASN A CA 1
ATOM 742 C C . ASN A 1 98 ? 52.132 -6.830 -5.969 1.00 15.20 95 ASN A C 1
ATOM 743 O O . ASN A 1 98 ? 51.685 -7.382 -6.975 1.00 16.83 95 ASN A O 1
ATOM 748 N N . ALA A 1 99 ? 52.509 -7.504 -4.888 1.00 14.10 96 ALA A N 1
ATOM 749 C CA . ALA A 1 99 ? 52.403 -8.959 -4.842 1.00 13.81 96 ALA A CA 1
ATOM 750 C C . ALA A 1 99 ? 50.930 -9.366 -4.784 1.00 14.98 96 ALA A C 1
ATOM 751 O O . ALA A 1 99 ? 50.534 -10.381 -5.359 1.00 15.66 96 ALA A O 1
ATOM 753 N N . ILE A 1 100 ? 50.117 -8.569 -4.094 1.00 13.70 97 ILE A N 1
ATOM 754 C CA . ILE A 1 100 ? 48.691 -8.856 -3.988 1.00 12.96 97 ILE A CA 1
ATOM 755 C C . ILE A 1 100 ? 48.043 -8.747 -5.364 1.00 15.68 97 ILE A C 1
ATOM 756 O O . ILE A 1 100 ? 47.311 -9.644 -5.786 1.00 14.80 97 ILE A O 1
ATOM 761 N N . LYS A 1 101 ? 48.321 -7.653 -6.067 1.00 13.93 98 LYS A N 1
ATOM 762 C CA . LYS A 1 101 ? 47.739 -7.453 -7.387 1.00 16.51 98 LYS A CA 1
ATOM 763 C C . LYS A 1 101 ? 48.160 -8.562 -8.350 1.00 17.71 98 LYS A C 1
ATOM 764 O O . LYS A 1 101 ? 47.358 -9.012 -9.170 1.00 20.30 98 LYS A O 1
ATOM 770 N N . ALA A 1 102 ? 49.404 -9.016 -8.242 1.00 15.67 99 ALA A N 1
ATOM 771 C CA . ALA A 1 102 ? 49.893 -10.082 -9.114 1.00 17.19 99 ALA A CA 1
ATOM 772 C C . ALA A 1 102 ? 49.218 -11.413 -8.789 1.00 18.33 99 ALA A C 1
ATOM 773 O O . ALA A 1 102 ? 48.922 -12.199 -9.688 1.00 18.29 99 ALA A O 1
ATOM 775 N N . ALA A 1 103 ? 48.987 -11.666 -7.503 1.00 14.33 100 ALA A N 1
ATOM 776 C CA . ALA A 1 103 ? 48.340 -12.900 -7.068 1.00 16.63 100 ALA A CA 1
ATOM 777 C C . ALA A 1 103 ? 46.900 -12.930 -7.580 1.00 15.77 100 ALA A C 1
ATOM 778 O O . ALA A 1 103 ? 46.448 -13.939 -8.125 1.00 19.53 100 ALA A O 1
ATOM 780 N N . GLY A 1 104 ? 46.183 -11.825 -7.387 1.00 14.72 101 GLY A N 1
ATOM 781 C CA . GLY A 1 104 ? 44.813 -11.711 -7.864 1.00 17.38 101 GLY A CA 1
ATOM 782 C C . GLY A 1 104 ? 43.680 -12.400 -7.116 1.00 16.75 101 GLY A C 1
ATOM 783 O O . GLY A 1 104 ? 42.518 -12.208 -7.467 1.00 17.44 101 GLY A O 1
ATOM 784 N N . ASN A 1 105 ? 43.993 -13.181 -6.087 1.00 16.28 102 ASN A N 1
ATOM 785 C CA . ASN A 1 105 ? 42.961 -13.904 -5.340 1.00 15.17 102 ASN A CA 1
ATOM 786 C C . ASN A 1 105 ? 42.631 -13.326 -3.963 1.00 15.84 102 ASN A C 1
ATOM 787 O O . ASN A 1 105 ? 41.725 -13.811 -3.283 1.00 13.36 102 ASN A O 1
ATOM 792 N N . ILE A 1 106 ? 43.368 -12.302 -3.549 1.00 13.43 103 ILE A N 1
ATOM 793 C CA . ILE A 1 106 ? 43.154 -11.695 -2.240 1.00 11.84 103 ILE A CA 1
ATOM 794 C C . ILE A 1 106 ? 41.808 -10.987 -2.088 1.00 12.75 103 ILE A C 1
ATOM 795 O O . ILE A 1 106 ? 41.420 -10.176 -2.930 1.00 11.07 103 ILE A O 1
ATOM 800 N N . LYS A 1 107 ? 41.107 -11.303 -0.999 1.00 11.66 104 LYS A N 1
ATOM 801 C CA . LYS A 1 107 ? 39.796 -10.728 -0.707 1.00 11.75 104 LYS A CA 1
ATOM 802 C C . LYS A 1 107 ? 39.861 -9.435 0.099 1.00 10.06 104 LYS A C 1
ATOM 803 O O . LYS A 1 107 ? 38.917 -8.646 0.088 1.00 10.34 104 LYS A O 1
ATOM 809 N N . ARG A 1 108 ? 40.960 -9.215 0.813 1.00 8.01 105 ARG A N 1
ATOM 810 C CA . ARG A 1 108 ? 41.073 -7.998 1.604 1.00 7.24 105 ARG A CA 1
ATOM 811 C C . ARG A 1 108 ? 42.498 -7.719 2.049 1.00 7.87 105 ARG A C 1
ATOM 812 O O . ARG A 1 108 ? 43.252 -8.640 2.364 1.00 8.82 105 ARG A O 1
ATOM 820 N N . PHE A 1 109 ? 42.854 -6.438 2.068 1.00 8.10 106 PHE A N 1
ATOM 821 C CA . PHE A 1 109 ? 44.168 -6.012 2.529 1.00 8.26 106 PHE A CA 1
ATOM 822 C C . PHE A 1 109 ? 43.964 -4.894 3.542 1.00 7.83 106 PHE A C 1
ATOM 823 O O . PHE A 1 109 ? 43.247 -3.920 3.287 1.00 5.99 106 PHE A O 1
ATOM 831 N N . LEU A 1 110 ? 44.551 -5.067 4.720 1.00 8.05 107 LEU A N 1
ATOM 832 C CA . LEU A 1 110 ? 44.477 -4.056 5.762 1.00 6.41 107 LEU A CA 1
ATOM 833 C C . LEU A 1 110 ? 45.895 -3.532 5.928 1.00 7.60 107 LEU A C 1
ATOM 834 O O . LEU A 1 110 ? 46.754 -4.223 6.468 1.00 8.65 107 LEU A O 1
ATOM 839 N N . PRO A 1 111 ? 46.171 -2.320 5.425 1.00 8.38 108 PRO A N 1
ATOM 840 C CA . PRO A 1 111 ? 47.526 -1.784 5.576 1.00 8.46 108 PRO A CA 1
ATOM 841 C C . PRO A 1 111 ? 47.764 -1.442 7.040 1.00 8.46 108 PRO A C 1
ATOM 842 O O . PRO A 1 111 ? 46.821 -1.403 7.834 1.00 8.02 108 PRO A O 1
ATOM 846 N N . SER A 1 112 ? 49.019 -1.178 7.393 1.00 6.53 109 SER A N 1
ATOM 847 C CA . SER A 1 112 ? 49.351 -0.842 8.765 1.00 9.00 109 SER A CA 1
ATOM 848 C C . SER A 1 112 ? 48.949 0.592 9.113 1.00 9.43 109 SER A C 1
ATOM 849 O O . SER A 1 112 ? 49.766 1.508 9.046 1.00 11.97 109 SER A O 1
ATOM 852 N N . ASP A 1 113 ? 47.673 0.778 9.441 1.00 10.19 110 ASP A N 1
ATOM 853 C CA . ASP A 1 113 ? 47.146 2.075 9.849 1.00 12.37 110 ASP A CA 1
ATOM 854 C C . ASP A 1 113 ? 47.057 1.954 11.364 1.00 12.38 110 ASP A C 1
ATOM 855 O O . ASP A 1 113 ? 48.001 2.296 12.074 1.00 12.28 110 ASP A O 1
ATOM 860 N N . PHE A 1 114 ? 45.924 1.451 11.847 1.00 11.90 111 PHE A N 1
ATOM 861 C CA . PHE A 1 114 ? 45.716 1.206 13.274 1.00 13.35 111 PHE A CA 1
ATOM 862 C C . PHE A 1 114 ? 46.030 2.371 14.202 1.00 14.57 111 PHE A C 1
ATOM 863 O O . PHE A 1 114 ? 46.543 2.189 15.302 1.00 13.13 111 PHE A O 1
ATOM 871 N N . GLY A 1 115 ? 45.710 3.576 13.763 1.00 15.05 112 GLY A N 1
ATOM 872 C CA . GLY A 1 115 ? 45.967 4.716 14.614 1.00 19.60 112 GLY A CA 1
ATOM 873 C C . GLY A 1 115 ? 44.760 5.605 14.549 1.00 18.40 112 GLY A C 1
ATOM 874 O O . GLY A 1 115 ? 43.644 5.182 14.862 1.00 15.96 112 GLY A O 1
ATOM 875 N N . CYS A 1 116 ? 45.008 6.838 14.131 1.00 24.74 113 CYS A N 1
ATOM 876 C CA . CYS A 1 116 ? 43.990 7.859 13.948 1.00 30.28 113 CYS A CA 1
ATOM 877 C C . CYS A 1 116 ? 43.476 7.663 12.523 1.00 31.70 113 CYS A C 1
ATOM 878 O O . CYS A 1 116 ? 43.891 6.727 11.836 1.00 30.91 113 CYS A O 1
ATOM 881 N N . GLU A 1 117 ? 42.575 8.536 12.082 1.00 32.84 114 GLU A N 1
ATOM 882 C CA . GLU A 1 117 ? 42.058 8.454 10.720 1.00 34.17 114 GLU A CA 1
ATOM 883 C C . GLU A 1 117 ? 42.846 9.500 9.938 1.00 34.06 114 GLU A C 1
ATOM 884 O O . GLU A 1 117 ? 42.425 10.654 9.811 1.00 29.86 114 GLU A O 1
ATOM 890 N N . GLU A 1 118 ? 44.007 9.073 9.446 1.00 33.61 115 GLU A N 1
ATOM 891 C CA . GLU A 1 118 ? 44.941 9.903 8.687 1.00 34.51 115 GLU A CA 1
ATOM 892 C C . GLU A 1 118 ? 44.359 10.801 7.594 1.00 34.70 115 GLU A C 1
ATOM 893 O O . GLU A 1 118 ? 44.880 11.889 7.345 1.00 34.52 115 GLU A O 1
ATOM 899 N N . ASP A 1 119 ? 43.291 10.358 6.939 1.00 33.88 116 ASP A N 1
ATOM 900 C CA . ASP A 1 119 ? 42.701 11.155 5.870 1.00 35.05 116 ASP A CA 1
ATOM 901 C C . ASP A 1 119 ? 41.802 12.304 6.316 1.00 35.81 116 ASP A C 1
ATOM 902 O O . ASP A 1 119 ? 41.277 13.036 5.476 1.00 36.60 116 ASP A O 1
ATOM 907 N N . ARG A 1 120 ? 41.623 12.477 7.623 1.00 35.18 117 ARG A N 1
ATOM 908 C CA . ARG A 1 120 ? 40.779 13.562 8.114 1.00 35.69 117 ARG A CA 1
ATOM 909 C C . ARG A 1 120 ? 41.443 14.438 9.181 1.00 35.93 117 ARG A C 1
ATOM 910 O O . ARG A 1 120 ? 40.774 15.237 9.839 1.00 35.98 117 ARG A O 1
ATOM 918 N N . ILE A 1 121 ? 42.754 14.294 9.351 1.00 33.73 118 ILE A N 1
ATOM 919 C CA . ILE A 1 121 ? 43.478 15.099 10.334 1.00 31.19 118 ILE A CA 1
ATOM 920 C C . ILE A 1 121 ? 44.797 15.616 9.773 1.00 31.77 118 ILE A C 1
ATOM 921 O O . ILE A 1 121 ? 45.345 15.055 8.822 1.00 30.99 118 ILE A O 1
ATOM 926 N N . LYS A 1 122 ? 45.299 16.694 10.365 1.00 31.95 119 LYS A N 1
ATOM 927 C CA . LYS A 1 122 ? 46.566 17.277 9.940 1.00 31.05 119 LYS A CA 1
ATOM 928 C C . LYS A 1 122 ? 47.311 17.794 11.167 1.00 28.03 119 LYS A C 1
ATOM 929 O O . LYS A 1 122 ? 47.094 18.919 11.622 1.00 27.98 119 LYS A O 1
ATOM 935 N N . PRO A 1 123 ? 48.195 16.961 11.728 1.00 26.24 120 PRO A N 1
ATOM 936 C CA . PRO A 1 123 ? 48.989 17.297 12.910 1.00 23.21 120 PRO A CA 1
ATOM 937 C C . PRO A 1 123 ? 50.202 18.162 12.594 1.00 17.79 120 PRO A C 1
ATOM 938 O O . PRO A 1 123 ? 50.379 18.623 11.469 1.00 17.15 120 PRO A O 1
ATOM 942 N N . LEU A 1 124 ? 51.025 18.381 13.612 1.00 16.62 121 LEU A N 1
ATOM 943 C CA . LEU A 1 124 ? 52.239 19.172 13.471 1.00 14.72 121 LEU A CA 1
ATOM 944 C C . LEU A 1 124 ? 53.139 18.491 12.444 1.00 17.96 121 LEU A C 1
ATOM 945 O O . LEU A 1 124 ? 53.101 17.269 12.288 1.00 16.41 121 LEU A O 1
ATOM 950 N N . PRO A 1 125 ? 53.961 19.277 11.730 1.00 17.76 122 PRO A N 1
ATOM 951 C CA . PRO A 1 125 ? 54.885 18.801 10.695 1.00 18.39 122 PRO A CA 1
ATOM 952 C C . PRO A 1 125 ? 55.592 17.465 10.921 1.00 16.77 122 PRO A C 1
ATOM 953 O O . PRO A 1 125 ? 55.594 16.605 10.037 1.00 15.99 122 PRO A O 1
ATOM 957 N N . PRO A 1 126 ? 56.198 17.263 12.102 1.00 17.61 123 PRO A N 1
ATOM 958 C CA . PRO A 1 126 ? 56.892 15.994 12.347 1.00 15.60 123 PRO A CA 1
ATOM 959 C C . PRO A 1 126 ? 55.999 14.759 12.235 1.00 14.85 123 PRO A C 1
ATOM 960 O O . PRO A 1 126 ? 56.417 13.731 11.710 1.00 15.41 123 PRO A O 1
ATOM 964 N N . PHE A 1 127 ? 54.773 14.866 12.736 1.00 13.23 124 PHE A N 1
ATOM 965 C CA . PHE A 1 127 ? 53.831 13.749 12.700 1.00 14.00 124 PHE A CA 1
ATOM 966 C C . PHE A 1 127 ? 53.169 13.650 11.333 1.00 14.42 124 PHE A C 1
ATOM 967 O O . PHE A 1 127 ? 52.952 12.553 10.817 1.00 14.17 124 PHE A O 1
ATOM 975 N N . GLU A 1 128 ? 52.847 14.800 10.750 1.00 13.82 125 GLU A N 1
ATOM 976 C CA . GLU A 1 128 ? 52.221 14.835 9.435 1.00 16.56 125 GLU A CA 1
ATOM 977 C C . GLU A 1 128 ? 53.118 14.116 8.430 1.00 18.01 125 GLU A C 1
ATOM 978 O O . GLU A 1 128 ? 52.638 13.410 7.543 1.00 16.56 125 GLU A O 1
ATOM 984 N N . SER A 1 129 ? 54.426 14.300 8.581 1.00 18.84 126 SER A N 1
ATOM 985 C CA . SER A 1 129 ? 55.396 13.669 7.696 1.00 23.44 126 SER A CA 1
ATOM 986 C C . SER A 1 129 ? 55.269 12.144 7.706 1.00 23.67 126 SER A C 1
ATOM 987 O O . SER A 1 129 ? 55.267 11.509 6.648 1.00 23.94 126 SER A O 1
ATOM 990 N N . VAL A 1 130 ? 55.161 11.547 8.889 1.00 20.64 127 VAL A N 1
ATOM 991 C CA . VAL A 1 130 ? 55.031 10.095 8.946 1.00 21.82 127 VAL A CA 1
ATOM 992 C C . VAL A 1 130 ? 53.657 9.636 8.465 1.00 19.08 127 VAL A C 1
ATOM 993 O O . VAL A 1 130 ? 53.540 8.592 7.829 1.00 19.10 127 VAL A O 1
ATOM 997 N N . LEU A 1 131 ? 52.619 10.418 8.753 1.00 14.63 128 LEU A N 1
ATOM 998 C CA . LEU A 1 131 ? 51.274 10.067 8.315 1.00 15.31 128 LEU A CA 1
ATOM 999 C C . LEU A 1 131 ? 51.210 10.062 6.794 1.00 15.20 128 LEU A C 1
ATOM 1000 O O . LEU A 1 131 ? 50.483 9.268 6.193 1.00 18.04 128 LEU A O 1
ATOM 1005 N N . GLU A 1 132 ? 51.985 10.946 6.173 1.00 15.32 129 GLU A N 1
ATOM 1006 C CA . GLU A 1 132 ? 52.008 11.040 4.723 1.00 15.70 129 GLU A CA 1
ATOM 1007 C C . GLU A 1 132 ? 52.465 9.723 4.110 1.00 16.20 129 GLU A C 1
ATOM 1008 O O . GLU A 1 132 ? 52.035 9.364 3.011 1.00 16.61 129 GLU A O 1
ATOM 1014 N N . LYS A 1 133 ? 53.333 8.997 4.812 1.00 12.16 130 LYS A N 1
ATOM 1015 C CA . LYS A 1 133 ? 53.801 7.720 4.291 1.00 13.85 130 LYS A CA 1
ATOM 1016 C C . LYS A 1 133 ? 52.629 6.742 4.248 1.00 12.89 130 LYS A C 1
ATOM 1017 O O . LYS A 1 133 ? 52.499 5.957 3.307 1.00 12.57 130 LYS A O 1
ATOM 1023 N N . LYS A 1 134 ? 51.776 6.785 5.268 1.00 12.29 131 LYS A N 1
ATOM 1024 C CA . LYS A 1 134 ? 50.621 5.898 5.295 1.00 10.74 131 LYS A CA 1
ATOM 1025 C C . LYS A 1 134 ? 49.600 6.312 4.234 1.00 11.32 131 LYS A C 1
ATOM 1026 O O . LYS A 1 134 ? 48.936 5.456 3.642 1.00 11.42 131 LYS A O 1
ATOM 1032 N N . ARG A 1 135 ? 49.479 7.613 3.978 1.00 10.05 132 ARG A N 1
ATOM 1033 C CA . ARG A 1 135 ? 48.536 8.088 2.963 1.00 11.86 132 ARG A CA 1
ATOM 1034 C C . ARG A 1 135 ? 48.976 7.621 1.578 1.00 12.18 132 ARG A C 1
ATOM 1035 O O . ARG A 1 135 ? 48.146 7.246 0.749 1.00 10.53 132 ARG A O 1
ATOM 1043 N N . ILE A 1 136 ? 50.282 7.655 1.325 1.00 10.47 133 ILE A N 1
ATOM 1044 C CA . ILE A 1 136 ? 50.817 7.209 0.045 1.00 10.66 133 ILE A CA 1
ATOM 1045 C C . ILE A 1 136 ? 50.475 5.734 -0.201 1.00 12.43 133 ILE A C 1
ATOM 1046 O O . ILE A 1 136 ? 50.164 5.338 -1.327 1.00 8.73 133 ILE A O 1
ATOM 1051 N N . ILE A 1 137 ? 50.525 4.924 0.854 1.00 9.48 134 ILE A N 1
ATOM 1052 C CA . ILE A 1 137 ? 50.181 3.510 0.736 1.00 9.10 134 ILE A CA 1
ATOM 1053 C C . ILE A 1 137 ? 48.693 3.391 0.367 1.00 10.52 134 ILE A C 1
ATOM 1054 O O . ILE A 1 137 ? 48.317 2.571 -0.481 1.00 11.02 134 ILE A O 1
ATOM 1059 N N . ARG A 1 138 ? 47.851 4.225 0.978 1.00 8.97 135 ARG A N 1
ATOM 1060 C CA . ARG A 1 138 ? 46.418 4.205 0.676 1.00 11.65 135 ARG A CA 1
ATOM 1061 C C . ARG A 1 138 ? 46.174 4.584 -0.784 1.00 11.65 135 ARG A C 1
ATOM 1062 O O . ARG A 1 138 ? 45.324 3.999 -1.455 1.00 12.35 135 ARG A O 1
ATOM 1070 N N . ARG A 1 139 ? 46.921 5.566 -1.277 1.00 12.50 136 ARG A N 1
ATOM 1071 C CA . ARG A 1 139 ? 46.750 5.995 -2.655 1.00 14.22 136 ARG A CA 1
ATOM 1072 C C . ARG A 1 139 ? 47.201 4.902 -3.619 1.00 14.21 136 ARG A C 1
ATOM 1073 O O . ARG A 1 139 ? 46.635 4.747 -4.703 1.00 14.72 136 ARG A O 1
ATOM 1081 N N . ALA A 1 140 ? 48.204 4.128 -3.215 1.00 11.69 137 ALA A N 1
ATOM 1082 C CA . ALA A 1 140 ? 48.697 3.042 -4.055 1.00 9.83 137 ALA A CA 1
ATOM 1083 C C . ALA A 1 140 ? 47.686 1.892 -4.045 1.00 11.85 137 ALA A C 1
ATOM 1084 O O . ALA A 1 140 ? 47.501 1.207 -5.053 1.00 11.05 137 ALA A O 1
ATOM 1086 N N . ILE A 1 141 ? 47.034 1.682 -2.904 1.00 10.88 138 ILE A N 1
ATOM 1087 C CA . ILE A 1 141 ? 46.024 0.633 -2.786 1.00 12.15 138 ILE A CA 1
ATOM 1088 C C . ILE A 1 141 ? 44.858 0.978 -3.717 1.00 12.76 138 ILE A C 1
ATOM 1089 O O . ILE A 1 141 ? 44.372 0.136 -4.471 1.00 15.95 138 ILE A O 1
ATOM 1094 N N . GLU A 1 142 ? 44.417 2.229 -3.651 1.00 16.00 139 GLU A N 1
ATOM 1095 C CA . GLU A 1 142 ? 43.308 2.704 -4.467 1.00 15.79 139 GLU A CA 1
ATOM 1096 C C . GLU A 1 142 ? 43.613 2.645 -5.962 1.00 19.27 139 GLU A C 1
ATOM 1097 O O . GLU A 1 142 ? 42.727 2.354 -6.771 1.00 17.36 139 GLU A O 1
ATOM 1103 N N . ALA A 1 143 ? 44.867 2.908 -6.320 1.00 17.06 140 ALA A N 1
ATOM 1104 C CA . ALA A 1 143 ? 45.302 2.880 -7.713 1.00 19.30 140 ALA A CA 1
ATOM 1105 C C . ALA A 1 143 ? 45.290 1.452 -8.250 1.00 20.54 140 ALA A C 1
ATOM 1106 O O . ALA A 1 143 ? 44.990 1.219 -9.423 1.00 23.41 140 ALA A O 1
ATOM 1108 N N . ALA A 1 144 ? 45.627 0.499 -7.388 1.00 17.91 141 ALA A N 1
ATOM 1109 C CA . ALA A 1 144 ? 45.644 -0.908 -7.769 1.00 18.72 141 ALA A CA 1
ATOM 1110 C C . ALA A 1 144 ? 44.237 -1.498 -7.677 1.00 18.27 141 ALA A C 1
ATOM 1111 O O . ALA A 1 144 ? 44.010 -2.640 -8.071 1.00 19.77 141 ALA A O 1
ATOM 1113 N N . ALA A 1 145 ? 43.304 -0.706 -7.153 1.00 18.19 142 ALA A N 1
ATOM 1114 C CA . ALA A 1 145 ? 41.911 -1.110 -6.989 1.00 20.33 142 ALA A CA 1
ATOM 1115 C C . ALA A 1 145 ? 41.744 -2.320 -6.068 1.00 19.72 142 ALA A C 1
ATOM 1116 O O . ALA A 1 145 ? 40.814 -3.107 -6.232 1.00 19.90 142 ALA A O 1
ATOM 1118 N N . LEU A 1 146 ? 42.635 -2.460 -5.093 1.00 15.48 143 LEU A N 1
ATOM 1119 C CA . LEU A 1 146 ? 42.572 -3.584 -4.162 1.00 11.74 143 LEU A CA 1
ATOM 1120 C C . LEU A 1 146 ? 41.482 -3.423 -3.106 1.00 11.30 143 LEU A C 1
ATOM 1121 O O . LEU A 1 146 ? 41.193 -2.307 -2.668 1.00 11.64 143 LEU A O 1
ATOM 1126 N N . PRO A 1 147 ? 40.857 -4.541 -2.689 1.00 9.34 144 PRO A N 1
ATOM 1127 C CA . PRO A 1 147 ? 39.809 -4.508 -1.667 1.00 9.90 144 PRO A CA 1
ATOM 1128 C C . PRO A 1 147 ? 40.533 -4.202 -0.357 1.00 11.60 144 PRO A C 1
ATOM 1129 O O . PRO A 1 147 ? 41.465 -4.907 0.027 1.00 11.58 144 PRO A O 1
ATOM 1133 N N . TYR A 1 148 ? 40.114 -3.149 0.325 1.00 10.07 145 TYR A N 1
ATOM 1134 C CA . TYR A 1 148 ? 40.806 -2.751 1.539 1.00 12.08 145 TYR A CA 1
ATOM 1135 C C . TYR A 1 148 ? 39.901 -2.432 2.707 1.00 11.16 145 TYR A C 1
ATOM 1136 O O . TYR A 1 148 ? 38.685 -2.372 2.580 1.00 12.06 145 TYR A O 1
ATOM 1145 N N . THR A 1 149 ? 40.537 -2.217 3.851 1.00 12.13 146 THR A N 1
ATOM 1146 C CA . THR A 1 149 ? 39.862 -1.779 5.062 1.00 11.03 146 THR A CA 1
ATOM 1147 C C . THR A 1 149 ? 40.918 -0.963 5.790 1.00 11.23 146 THR A C 1
ATOM 1148 O O . THR A 1 149 ? 42.023 -1.456 6.040 1.00 8.79 146 THR A O 1
ATOM 1152 N N . TYR A 1 150 ? 40.593 0.291 6.088 1.00 9.70 147 TYR A N 1
ATOM 1153 C CA . TYR A 1 150 ? 41.517 1.168 6.800 1.00 11.00 147 TYR A CA 1
ATOM 1154 C C . TYR A 1 150 ? 41.009 1.251 8.226 1.00 9.10 147 TYR A C 1
ATOM 1155 O O . TYR A 1 150 ? 39.951 1.825 8.492 1.00 10.09 147 TYR A O 1
ATOM 1164 N N . VAL A 1 151 ? 41.772 0.687 9.149 1.00 8.52 148 VAL A N 1
ATOM 1165 C CA . VAL A 1 151 ? 41.361 0.669 10.537 1.00 7.91 148 VAL A CA 1
ATOM 1166 C C . VAL A 1 151 ? 41.944 1.772 11.409 1.00 9.97 148 VAL A C 1
ATOM 1167 O O . VAL A 1 151 ? 43.161 1.924 11.510 1.00 10.09 148 VAL A O 1
ATOM 1171 N N . SER A 1 152 ? 41.059 2.552 12.018 1.00 8.34 149 SER A N 1
ATOM 1172 C CA . SER A 1 152 ? 41.469 3.591 12.957 1.00 9.52 149 SER A CA 1
ATOM 1173 C C . SER A 1 152 ? 41.173 2.915 14.285 1.00 7.75 149 SER A C 1
ATOM 1174 O O . SER A 1 152 ? 40.021 2.870 14.731 1.00 8.23 149 SER A O 1
ATOM 1177 N N . ALA A 1 153 ? 42.210 2.355 14.898 1.00 7.02 150 ALA A N 1
ATOM 1178 C CA . ALA A 1 153 ? 42.055 1.641 16.157 1.00 10.13 150 ALA A CA 1
ATOM 1179 C C . ALA A 1 153 ? 42.043 2.558 17.372 1.00 10.99 150 ALA A C 1
ATOM 1180 O O . ALA A 1 153 ? 41.663 2.143 18.467 1.00 10.29 150 ALA A O 1
ATOM 1182 N N . ASN A 1 154 ? 42.435 3.809 17.160 1.00 11.21 151 ASN A N 1
ATOM 1183 C CA . ASN A 1 154 ? 42.550 4.778 18.236 1.00 13.27 151 ASN A CA 1
ATOM 1184 C C . ASN A 1 154 ? 43.662 4.312 19.183 1.00 12.78 151 ASN A C 1
ATOM 1185 O O . ASN A 1 154 ? 44.462 3.457 18.808 1.00 13.49 151 ASN A O 1
ATOM 1190 N N . CYS A 1 155 ? 43.728 4.849 20.395 1.00 12.45 152 CYS A N 1
ATOM 1191 C CA . CYS A 1 155 ? 44.818 4.489 21.297 1.00 12.90 152 CYS A CA 1
ATOM 1192 C C . CYS A 1 155 ? 44.926 3.053 21.791 1.00 11.65 152 CYS A C 1
ATOM 1193 O O . CYS A 1 155 ? 43.982 2.521 22.365 1.00 12.82 152 CYS A O 1
ATOM 1196 N N . PHE A 1 156 ? 46.092 2.445 21.583 1.00 9.12 153 PHE A N 1
ATOM 1197 C CA . PHE A 1 156 ? 46.346 1.095 22.074 1.00 10.55 153 PHE A CA 1
ATOM 1198 C C . PHE A 1 156 ? 46.271 1.237 23.596 1.00 11.46 153 PHE A C 1
ATOM 1199 O O . PHE A 1 156 ? 47.060 1.969 24.203 1.00 9.61 153 PHE A O 1
ATOM 1207 N N . GLY A 1 157 ? 45.312 0.533 24.190 1.00 10.88 154 GLY A N 1
ATOM 1208 C CA . GLY A 1 157 ? 45.066 0.602 25.620 1.00 12.18 154 GLY A CA 1
ATOM 1209 C C . GLY A 1 157 ? 46.206 0.438 26.603 1.00 11.98 154 GLY A C 1
ATOM 1210 O O . GLY A 1 157 ? 46.530 1.379 27.331 1.00 11.89 154 GLY A O 1
ATOM 1211 N N . ALA A 1 158 ? 46.800 -0.751 26.653 1.00 8.67 155 ALA A N 1
ATOM 1212 C CA . ALA A 1 158 ? 47.892 -1.003 27.588 1.00 10.42 155 ALA A CA 1
ATOM 1213 C C . ALA A 1 158 ? 49.095 -0.126 27.258 1.00 10.41 155 ALA A C 1
ATOM 1214 O O . ALA A 1 158 ? 49.802 0.344 28.150 1.00 8.69 155 ALA A O 1
ATOM 1216 N N . TYR A 1 159 ? 49.315 0.084 25.965 1.00 10.40 156 TYR A N 1
ATOM 1217 C CA . TYR A 1 159 ? 50.414 0.911 25.484 1.00 11.62 156 TYR A CA 1
ATOM 1218 C C . TYR A 1 159 ? 50.327 2.305 26.114 1.00 10.23 156 TYR A C 1
ATOM 1219 O O . TYR A 1 159 ? 51.280 2.785 26.725 1.00 11.66 156 TYR A O 1
ATOM 1228 N N . PHE A 1 160 ? 49.174 2.949 25.981 1.00 11.20 157 PHE A N 1
ATOM 1229 C CA . PHE A 1 160 ? 49.011 4.288 26.528 1.00 9.93 157 PHE A CA 1
ATOM 1230 C C . PHE A 1 160 ? 48.850 4.369 28.046 1.00 12.36 157 PHE A C 1
ATOM 1231 O O . PHE A 1 160 ? 49.225 5.375 28.652 1.00 13.33 157 PHE A O 1
ATOM 1239 N N . VAL A 1 161 ? 48.309 3.328 28.672 1.00 13.18 158 VAL A N 1
ATOM 1240 C CA . VAL A 1 161 ? 48.186 3.356 30.126 1.00 10.60 158 VAL A CA 1
ATOM 1241 C C . VAL A 1 161 ? 49.607 3.311 30.690 1.00 12.85 158 VAL A C 1
ATOM 1242 O O . VAL A 1 161 ? 49.926 4.018 31.650 1.00 12.19 158 VAL A O 1
ATOM 1246 N N . ASN A 1 162 ? 50.464 2.492 30.082 1.00 10.61 159 ASN A N 1
ATOM 1247 C CA . ASN A 1 162 ? 51.855 2.396 30.521 1.00 12.98 159 ASN A CA 1
ATOM 1248 C C . ASN A 1 162 ? 52.543 3.745 30.309 1.00 13.88 159 ASN A C 1
ATOM 1249 O O . ASN A 1 162 ? 53.279 4.223 31.171 1.00 13.65 159 ASN A O 1
ATOM 1254 N N . TYR A 1 163 ? 52.282 4.362 29.161 1.00 11.29 160 TYR A N 1
ATOM 1255 C CA . TYR A 1 163 ? 52.895 5.641 28.824 1.00 13.53 160 TYR A CA 1
ATOM 1256 C C . TYR A 1 163 ? 52.406 6.817 29.668 1.00 14.01 160 TYR A C 1
ATOM 1257 O O . TYR A 1 163 ? 53.206 7.639 30.116 1.00 16.76 160 TYR A O 1
ATOM 1266 N N . LEU A 1 164 ? 51.096 6.893 29.880 1.00 12.94 161 LEU A N 1
ATOM 1267 C CA . LEU A 1 164 ? 50.489 7.983 30.646 1.00 13.93 161 LEU A CA 1
ATOM 1268 C C . LEU A 1 164 ? 50.493 7.812 32.164 1.00 16.27 161 LEU A C 1
ATOM 1269 O O . LEU A 1 164 ? 50.651 8.787 32.898 1.00 16.82 161 LEU A O 1
ATOM 1274 N N . LEU A 1 165 ? 50.312 6.582 32.634 1.00 12.81 162 LEU A N 1
ATOM 1275 C CA . LEU A 1 165 ? 50.247 6.332 34.071 1.00 14.30 162 LEU A CA 1
ATOM 1276 C C . LEU A 1 165 ? 51.406 5.524 34.634 1.00 17.40 162 LEU A C 1
ATOM 1277 O O . LEU A 1 165 ? 51.591 5.477 35.851 1.00 18.58 162 LEU A O 1
ATOM 1282 N N . HIS A 1 166 ? 52.182 4.897 33.754 1.00 19.77 163 HIS A N 1
ATOM 1283 C CA . HIS A 1 166 ? 53.316 4.068 34.161 1.00 23.65 163 HIS A CA 1
ATOM 1284 C C . HIS A 1 166 ? 53.087 3.348 35.490 1.00 25.53 163 HIS A C 1
ATOM 1285 O O . HIS A 1 166 ? 53.783 3.596 36.475 1.00 27.17 163 HIS A O 1
ATOM 1292 N N . PRO A 1 167 ? 52.095 2.445 35.534 1.00 25.51 164 PRO A N 1
ATOM 1293 C CA . PRO A 1 167 ? 51.795 1.699 36.761 1.00 26.27 164 PRO A CA 1
ATOM 1294 C C . PRO A 1 167 ? 53.009 0.908 37.248 1.00 30.26 164 PRO A C 1
ATOM 1295 O O . PRO A 1 167 ? 53.770 0.369 36.444 1.00 31.03 164 PRO A O 1
ATOM 1299 N N . SER A 1 168 ? 53.190 0.849 38.563 1.00 32.31 165 SER A N 1
ATOM 1300 C CA . SER A 1 168 ? 54.309 0.118 39.150 1.00 36.92 165 SER A CA 1
ATOM 1301 C C . SER A 1 168 ? 53.861 -0.586 40.428 1.00 39.06 165 SER A C 1
ATOM 1302 O O . SER A 1 168 ? 52.882 -0.179 41.055 1.00 37.37 165 SER A O 1
ATOM 1305 N N . PRO A 1 169 ? 54.577 -1.652 40.830 1.00 42.86 166 PRO A N 1
ATOM 1306 C CA . PRO A 1 169 ? 54.272 -2.433 42.034 1.00 45.54 166 PRO A CA 1
ATOM 1307 C C . PRO A 1 169 ? 53.870 -1.595 43.243 1.00 48.04 166 PRO A C 1
ATOM 1308 O O . PRO A 1 169 ? 52.878 -1.891 43.909 1.00 48.46 166 PRO A O 1
ATOM 1312 N N . HIS A 1 170 ? 54.641 -0.553 43.532 1.00 50.13 167 HIS A N 1
ATOM 1313 C CA . HIS A 1 170 ? 54.318 0.305 44.662 1.00 53.80 167 HIS A CA 1
ATOM 1314 C C . HIS A 1 170 ? 54.404 1.775 44.261 1.00 55.37 167 HIS A C 1
ATOM 1315 O O . HIS A 1 170 ? 55.477 2.373 44.293 1.00 55.24 167 HIS A O 1
ATOM 1322 N N . PRO A 1 171 ? 53.266 2.372 43.873 1.00 56.11 168 PRO A N 1
ATOM 1323 C CA . PRO A 1 171 ? 53.228 3.778 43.466 1.00 56.69 168 PRO A CA 1
ATOM 1324 C C . PRO A 1 171 ? 53.549 4.729 44.617 1.00 56.93 168 PRO A C 1
ATOM 1325 O O . PRO A 1 171 ? 53.282 4.428 45.781 1.00 56.72 168 PRO A O 1
ATOM 1329 N N . ASN A 1 172 ? 54.133 5.873 44.278 1.00 57.32 169 ASN A N 1
ATOM 1330 C CA . ASN A 1 172 ? 54.490 6.885 45.264 1.00 58.43 169 ASN A CA 1
ATOM 1331 C C . ASN A 1 172 ? 53.916 8.228 44.831 1.00 59.01 169 ASN A C 1
ATOM 1332 O O . ASN A 1 172 ? 53.855 8.531 43.639 1.00 58.17 169 ASN A O 1
ATOM 1337 N N . ARG A 1 173 ? 53.497 9.023 45.810 1.00 60.01 170 ARG A N 1
ATOM 1338 C CA . ARG A 1 173 ? 52.927 10.337 45.560 1.00 60.91 170 ARG A CA 1
ATOM 1339 C C . ARG A 1 173 ? 53.771 11.128 44.575 1.00 60.82 170 ARG A C 1
ATOM 1340 O O . ARG A 1 173 ? 53.251 11.960 43.817 1.00 60.23 170 ARG A O 1
ATOM 1348 N N . ASN A 1 174 ? 55.076 10.877 44.578 1.00 60.72 171 ASN A N 1
ATOM 1349 C CA . ASN A 1 174 ? 55.970 11.614 43.696 1.00 60.14 171 ASN A CA 1
ATOM 1350 C C . ASN A 1 174 ? 56.336 10.951 42.365 1.00 59.17 171 ASN A C 1
ATOM 1351 O O . ASN A 1 174 ? 57.252 11.409 41.680 1.00 58.80 171 ASN A O 1
ATOM 1356 N N . ASP A 1 175 ? 55.636 9.882 41.992 1.00 57.30 172 ASP A N 1
ATOM 1357 C CA . ASP A 1 175 ? 55.940 9.224 40.724 1.00 55.19 172 ASP A CA 1
ATOM 1358 C C . ASP A 1 175 ? 55.243 9.910 39.551 1.00 51.44 172 ASP A C 1
ATOM 1359 O O . ASP A 1 175 ? 54.546 9.300 38.737 1.00 53.28 172 ASP A O 1
ATOM 1364 N N . ASP A 1 176 ? 55.465 11.216 39.505 1.00 44.57 173 ASP A N 1
ATOM 1365 C CA . ASP A 1 176 ? 54.973 12.170 38.513 1.00 38.53 173 ASP A CA 1
ATOM 1366 C C . ASP A 1 176 ? 54.075 11.781 37.322 1.00 31.01 173 ASP A C 1
ATOM 1367 O O . ASP A 1 176 ? 54.485 11.021 36.455 1.00 29.77 173 ASP A O 1
ATOM 1372 N N . ILE A 1 177 ? 52.872 12.360 37.251 1.00 22.83 174 ILE A N 1
ATOM 1373 C CA . ILE A 1 177 ? 51.925 12.104 36.147 1.00 17.61 174 ILE A CA 1
ATOM 1374 C C . ILE A 1 177 ? 51.800 13.339 35.259 1.00 16.80 174 ILE A C 1
ATOM 1375 O O . ILE A 1 177 ? 51.376 14.398 35.718 1.00 14.22 174 ILE A O 1
ATOM 1380 N N . VAL A 1 178 ? 52.121 13.179 33.978 1.00 17.35 175 VAL A N 1
ATOM 1381 C CA . VAL A 1 178 ? 52.058 14.275 33.019 1.00 15.39 175 VAL A CA 1
ATOM 1382 C C . VAL A 1 178 ? 50.737 14.414 32.264 1.00 15.86 175 VAL A C 1
ATOM 1383 O O . VAL A 1 178 ? 50.236 13.462 31.666 1.00 14.34 175 VAL A O 1
ATOM 1387 N N . ILE A 1 179 ? 50.182 15.621 32.290 1.00 12.23 176 ILE A N 1
ATOM 1388 C CA . ILE A 1 179 ? 48.945 15.918 31.581 1.00 15.12 176 ILE A CA 1
ATOM 1389 C C . ILE A 1 179 ? 49.314 16.782 30.369 1.00 15.67 176 ILE A C 1
ATOM 1390 O O . ILE A 1 179 ? 49.894 17.859 30.519 1.00 13.99 176 ILE A O 1
ATOM 1395 N N . TYR A 1 180 ? 48.990 16.298 29.173 1.00 15.24 177 TYR A N 1
ATOM 1396 C CA . TYR A 1 180 ? 49.295 17.021 27.936 1.00 17.28 177 TYR A CA 1
ATOM 1397 C C . TYR A 1 180 ? 48.163 17.982 27.610 1.00 17.27 177 TYR A C 1
ATOM 1398 O O . TYR A 1 180 ? 47.012 17.574 27.465 1.00 17.07 177 TYR A O 1
ATOM 1407 N N . GLY A 1 181 ? 48.496 19.265 27.508 1.00 13.74 178 GLY A N 1
ATOM 1408 C CA . GLY A 1 181 ? 47.475 20.262 27.261 1.00 15.94 178 GLY A CA 1
ATOM 1409 C C . GLY A 1 181 ? 46.777 20.537 28.588 1.00 18.37 178 GLY A C 1
ATOM 1410 O O . GLY A 1 181 ? 47.426 20.588 29.637 1.00 19.07 178 GLY A O 1
ATOM 1411 N N . THR A 1 182 ? 45.457 20.695 28.556 1.00 17.58 179 THR A N 1
ATOM 1412 C CA . THR A 1 182 ? 44.692 20.961 29.771 1.00 19.36 179 THR A CA 1
ATOM 1413 C C . THR A 1 182 ? 44.126 19.671 30.360 1.00 19.73 179 THR A C 1
ATOM 1414 O O . THR A 1 182 ? 43.740 19.632 31.528 1.00 16.26 179 THR A O 1
ATOM 1418 N N . GLY A 1 183 ? 44.066 18.624 29.539 1.00 18.39 180 GLY A N 1
ATOM 1419 C CA . GLY A 1 183 ? 43.560 17.345 30.004 1.00 15.69 180 GLY A CA 1
ATOM 1420 C C . GLY A 1 183 ? 42.073 17.090 29.835 1.00 16.06 180 GLY A C 1
ATOM 1421 O O . GLY A 1 183 ? 41.570 16.058 30.288 1.00 14.55 180 GLY A O 1
ATOM 1422 N N . GLU A 1 184 ? 41.350 18.002 29.193 1.00 12.06 181 GLU A N 1
ATOM 1423 C CA . GLU A 1 184 ? 39.922 17.780 29.013 1.00 14.85 181 GLU A CA 1
ATOM 1424 C C . GLU A 1 184 ? 39.612 17.175 27.648 1.00 14.87 181 GLU A C 1
ATOM 1425 O O . GLU A 1 184 ? 38.492 16.748 27.397 1.00 14.07 181 GLU A O 1
ATOM 1431 N N . THR A 1 185 ? 40.610 17.132 26.773 1.00 14.29 182 THR A N 1
ATOM 1432 C CA . THR A 1 185 ? 40.433 16.583 25.432 1.00 14.66 182 THR A CA 1
ATOM 1433 C C . THR A 1 185 ? 40.076 15.096 25.477 1.00 13.57 182 THR A C 1
ATOM 1434 O O . THR A 1 185 ? 40.701 14.324 26.201 1.00 12.68 182 THR A O 1
ATOM 1438 N N . LYS A 1 186 ? 39.070 14.703 24.699 1.00 12.74 183 LYS A N 1
ATOM 1439 C CA . LYS A 1 186 ? 38.634 13.309 24.669 1.00 13.72 183 LYS A CA 1
ATOM 1440 C C . LYS A 1 186 ? 39.422 12.469 23.668 1.00 13.81 183 LYS A C 1
ATOM 1441 O O . LYS A 1 186 ? 39.716 12.920 22.562 1.00 13.68 183 LYS A O 1
ATOM 1447 N N . PHE A 1 187 ? 39.763 11.248 24.072 1.00 11.80 184 PHE A N 1
ATOM 1448 C CA . PHE A 1 187 ? 40.460 10.304 23.210 1.00 9.79 184 PHE A CA 1
ATOM 1449 C C . PHE A 1 187 ? 39.848 8.939 23.531 1.00 12.60 184 PHE A C 1
ATOM 1450 O O . PHE A 1 187 ? 39.002 8.833 24.425 1.00 10.98 184 PHE A O 1
ATOM 1458 N N . VAL A 1 188 ? 40.258 7.906 22.805 1.00 12.46 185 VAL A N 1
ATOM 1459 C CA . VAL A 1 188 ? 39.713 6.569 23.014 1.00 11.50 185 VAL A CA 1
ATOM 1460 C C . VAL A 1 188 ? 40.816 5.567 23.319 1.00 13.05 185 VAL A C 1
ATOM 1461 O O . VAL A 1 188 ? 41.825 5.512 22.618 1.00 13.43 185 VAL A O 1
ATOM 1465 N N . LEU A 1 189 ? 40.614 4.782 24.374 1.00 12.15 186 LEU A N 1
ATOM 1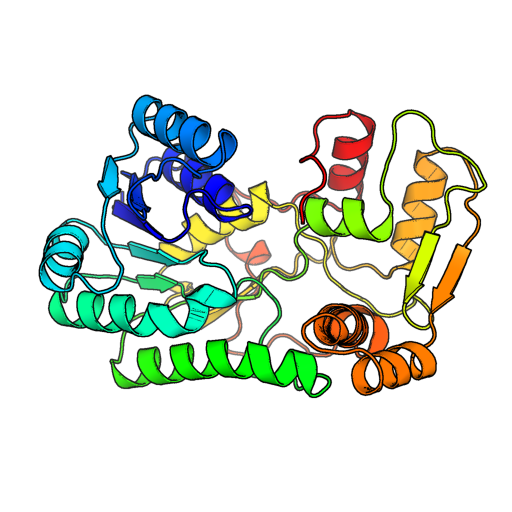466 C CA . LEU A 1 189 ? 41.576 3.766 24.792 1.00 11.59 186 LEU A CA 1
ATOM 1467 C C . LEU A 1 189 ? 40.976 2.382 24.593 1.00 9.30 186 LEU A C 1
ATOM 1468 O O . LEU A 1 189 ? 40.013 2.021 25.265 1.00 11.57 186 LEU A O 1
ATOM 1473 N N . ASN A 1 190 ? 41.555 1.608 23.683 1.00 7.99 187 ASN A N 1
ATOM 1474 C CA . ASN A 1 190 ? 41.061 0.261 23.402 1.00 12.20 187 ASN A CA 1
ATOM 1475 C C . ASN A 1 190 ? 42.127 -0.784 23.684 1.00 9.56 187 ASN A C 1
ATOM 1476 O O . ASN A 1 190 ? 43.237 -0.694 23.174 1.00 9.64 187 ASN A O 1
ATOM 1481 N N . TYR A 1 191 ? 41.783 -1.774 24.503 1.00 12.68 188 TYR A N 1
ATOM 1482 C CA . TYR A 1 191 ? 42.721 -2.837 24.853 1.00 12.77 188 TYR A CA 1
ATOM 1483 C C . TYR A 1 191 ? 43.190 -3.594 23.603 1.00 11.15 188 TYR A C 1
ATOM 1484 O O . TYR A 1 191 ? 42.388 -3.945 22.744 1.00 10.23 188 TYR A O 1
ATOM 1493 N N . GLU A 1 192 ? 44.494 -3.841 23.515 1.00 10.56 189 GLU A N 1
ATOM 1494 C CA . GLU A 1 192 ? 45.094 -4.517 22.364 1.00 9.29 189 GLU A CA 1
ATOM 1495 C C . GLU A 1 192 ? 44.454 -5.837 21.939 1.00 11.97 189 GLU A C 1
ATOM 1496 O O . GLU A 1 192 ? 44.303 -6.099 20.741 1.00 9.59 189 GLU A O 1
ATOM 1502 N N . GLU A 1 193 ? 44.087 -6.673 22.904 1.00 9.08 190 GLU A N 1
ATOM 1503 C CA . GLU A 1 193 ? 43.468 -7.952 22.571 1.00 10.67 190 GLU A CA 1
ATOM 1504 C C . GLU A 1 193 ? 42.144 -7.732 21.844 1.00 11.25 190 GLU A C 1
ATOM 1505 O O . GLU A 1 193 ? 41.792 -8.496 20.947 1.00 10.73 190 GLU A O 1
ATOM 1511 N N . ASP A 1 194 ? 41.410 -6.687 22.218 1.00 9.64 191 ASP A N 1
ATOM 1512 C CA . ASP A 1 194 ? 40.137 -6.413 21.557 1.00 11.24 191 ASP A CA 1
ATOM 1513 C C . ASP A 1 194 ? 40.386 -5.829 20.176 1.00 9.56 191 ASP A C 1
ATOM 1514 O O . ASP A 1 194 ? 39.704 -6.179 19.217 1.00 8.82 191 ASP A O 1
ATOM 1519 N N . ILE A 1 195 ? 41.359 -4.931 20.075 1.00 8.34 192 ILE A N 1
ATOM 1520 C CA . ILE A 1 195 ? 41.697 -4.345 18.781 1.00 7.51 192 ILE A CA 1
ATOM 1521 C C . ILE A 1 195 ? 42.001 -5.485 17.800 1.00 10.68 192 ILE A C 1
ATOM 1522 O O . ILE A 1 195 ? 41.571 -5.464 16.640 1.00 7.46 192 ILE A O 1
ATOM 1527 N N . ALA A 1 196 ? 42.728 -6.489 18.281 1.00 8.62 193 ALA A N 1
ATOM 1528 C CA . ALA A 1 196 ? 43.088 -7.637 17.455 1.00 9.30 193 ALA A CA 1
ATOM 1529 C C . ALA A 1 196 ? 41.866 -8.462 17.050 1.00 9.75 193 ALA A C 1
ATOM 1530 O O . ALA A 1 196 ? 41.685 -8.783 15.872 1.00 9.50 193 ALA A O 1
ATOM 1532 N N . LYS A 1 197 ? 41.031 -8.812 18.023 1.00 9.37 194 LYS A N 1
ATOM 1533 C CA . LYS A 1 197 ? 39.837 -9.604 17.741 1.00 10.17 194 LYS A CA 1
ATOM 1534 C C . LYS A 1 197 ? 38.909 -8.905 16.748 1.00 9.78 194 LYS A C 1
ATOM 1535 O O . LYS A 1 197 ? 38.442 -9.520 15.788 1.00 8.00 194 LYS A O 1
ATOM 1541 N N . TYR A 1 198 ? 38.629 -7.623 16.973 1.00 9.82 195 TYR A N 1
ATOM 1542 C CA . TYR A 1 198 ? 37.755 -6.903 16.055 1.00 8.79 195 TYR A CA 1
ATOM 1543 C C . TYR A 1 198 ? 38.366 -6.794 14.664 1.00 8.62 195 TYR A C 1
ATOM 1544 O O . TYR A 1 198 ? 37.650 -6.840 13.669 1.00 7.54 195 TYR A O 1
ATOM 1553 N N . THR A 1 199 ? 39.687 -6.660 14.595 1.00 9.08 196 THR A N 1
ATOM 1554 C CA . THR A 1 199 ? 40.360 -6.541 13.303 1.00 8.34 196 THR A CA 1
ATOM 1555 C C . THR A 1 199 ? 40.191 -7.820 12.485 1.00 9.41 196 THR A C 1
ATOM 1556 O O . THR A 1 199 ? 39.942 -7.769 11.274 1.00 8.58 196 THR A O 1
ATOM 1560 N N . ILE A 1 200 ? 40.311 -8.972 13.136 1.00 6.13 197 ILE A N 1
ATOM 1561 C CA . ILE A 1 200 ? 40.129 -10.225 12.412 1.00 7.43 197 ILE A CA 1
ATOM 1562 C C . ILE A 1 200 ? 38.687 -10.293 11.894 1.00 8.42 197 ILE A C 1
ATOM 1563 O O . ILE A 1 200 ? 38.464 -10.616 10.731 1.00 9.96 197 ILE A O 1
ATOM 1568 N N . LYS A 1 201 ? 37.711 -9.971 12.741 1.00 7.96 198 LYS A N 1
ATOM 1569 C CA . LYS A 1 201 ? 36.308 -9.996 12.309 1.00 7.92 198 LYS A CA 1
ATOM 1570 C C . LYS A 1 201 ? 36.072 -9.013 11.160 1.00 9.42 198 LYS A C 1
ATOM 1571 O O . LYS A 1 201 ? 35.440 -9.346 10.158 1.00 8.18 198 LYS A O 1
ATOM 1577 N N . VAL A 1 202 ? 36.584 -7.799 11.321 1.00 7.78 199 VAL A N 1
ATOM 1578 C CA . VAL A 1 202 ? 36.432 -6.748 10.322 1.00 7.95 199 VAL A CA 1
ATOM 1579 C C . VAL A 1 202 ? 36.995 -7.151 8.961 1.00 9.26 199 VAL A C 1
ATOM 1580 O O . VAL A 1 202 ? 36.375 -6.897 7.926 1.00 7.05 199 VAL A O 1
ATOM 1584 N N . ALA A 1 203 ? 38.159 -7.794 8.971 1.00 7.17 200 ALA A N 1
ATOM 1585 C CA . ALA A 1 203 ? 38.809 -8.223 7.743 1.00 8.82 200 ALA A CA 1
ATOM 1586 C C . ALA A 1 203 ? 38.007 -9.267 6.962 1.00 8.30 200 ALA A C 1
ATOM 1587 O O . ALA A 1 203 ? 38.170 -9.396 5.751 1.00 8.29 200 ALA A O 1
ATOM 1589 N N . CYS A 1 204 ? 37.140 -10.003 7.651 1.00 9.61 201 CYS A N 1
ATOM 1590 C CA . CYS A 1 204 ? 36.326 -11.039 7.008 1.00 11.22 201 CYS A CA 1
ATOM 1591 C C . CYS A 1 204 ? 34.879 -10.618 6.776 1.00 14.12 201 CYS A C 1
ATOM 1592 O O . CYS A 1 204 ? 34.099 -11.369 6.192 1.00 14.30 201 CYS A O 1
ATOM 1595 N N . ASP A 1 205 ? 34.530 -9.423 7.240 1.00 9.87 202 ASP A N 1
ATOM 1596 C CA . ASP A 1 205 ? 33.165 -8.899 7.142 1.00 9.69 202 ASP A CA 1
ATOM 1597 C C . ASP A 1 205 ? 32.932 -8.094 5.857 1.00 9.64 202 ASP A C 1
ATOM 1598 O O . ASP A 1 205 ? 33.548 -7.052 5.655 1.00 8.57 202 ASP A O 1
ATOM 1603 N N . PRO A 1 206 ? 32.028 -8.561 4.976 1.00 12.16 203 PRO A N 1
ATOM 1604 C CA . PRO A 1 206 ? 31.777 -7.814 3.734 1.00 11.62 203 PRO A CA 1
ATOM 1605 C C . PRO A 1 206 ? 31.332 -6.371 3.983 1.00 10.35 203 PRO A C 1
ATOM 1606 O O . PRO A 1 206 ? 31.564 -5.490 3.156 1.00 9.89 203 PRO A O 1
ATOM 1610 N N . ARG A 1 207 ? 30.704 -6.129 5.129 1.00 10.56 204 ARG A N 1
ATOM 1611 C CA . ARG A 1 207 ? 30.253 -4.786 5.479 1.00 10.24 204 ARG A CA 1
ATOM 1612 C C . ARG A 1 207 ? 31.416 -3.809 5.612 1.00 10.98 204 ARG A C 1
ATOM 1613 O O . ARG A 1 207 ? 31.234 -2.599 5.476 1.00 12.28 204 ARG A O 1
ATOM 1621 N N . CYS A 1 208 ? 32.612 -4.332 5.867 1.00 8.55 205 CYS A N 1
ATOM 1622 C CA . CYS A 1 208 ? 33.783 -3.474 6.057 1.00 11.38 205 CYS A CA 1
ATOM 1623 C C . CYS A 1 208 ? 34.730 -3.397 4.868 1.00 10.34 205 CYS A C 1
ATOM 1624 O O . CYS A 1 208 ? 35.775 -2.753 4.945 1.00 10.09 205 CYS A O 1
ATOM 1627 N N . CYS A 1 209 ? 34.368 -4.049 3.770 1.00 9.35 206 CYS A N 1
ATOM 1628 C CA . CYS A 1 209 ? 35.216 -4.038 2.590 1.00 10.28 206 CYS A CA 1
ATOM 1629 C C . CYS A 1 209 ? 35.229 -2.650 1.952 1.00 10.50 206 CYS A C 1
ATOM 1630 O O . CYS A 1 209 ? 34.179 -2.030 1.750 1.00 11.64 206 CYS A O 1
ATOM 1633 N N . ASN A 1 210 ? 36.431 -2.168 1.651 1.00 7.84 207 ASN A N 1
ATOM 1634 C CA . ASN A 1 210 ? 36.630 -0.853 1.047 1.00 9.48 207 ASN A CA 1
ATOM 1635 C C . ASN A 1 210 ? 36.054 0.263 1.903 1.00 9.40 207 ASN A C 1
ATOM 1636 O O . ASN A 1 210 ? 35.532 1.255 1.397 1.00 9.09 207 ASN A O 1
ATOM 1641 N N . ARG A 1 211 ? 36.165 0.100 3.212 1.00 9.49 208 ARG A N 1
ATOM 1642 C CA . ARG A 1 211 ? 35.650 1.105 4.124 1.00 12.70 208 ARG A CA 1
ATOM 1643 C C . ARG A 1 211 ? 36.633 1.457 5.215 1.00 12.90 208 ARG A C 1
ATOM 1644 O O . ARG A 1 211 ? 37.567 0.708 5.496 1.00 11.32 208 ARG A O 1
ATOM 1652 N N . ILE A 1 212 ? 36.408 2.626 5.805 1.00 11.25 209 ILE A N 1
ATOM 1653 C CA . ILE A 1 212 ? 37.199 3.109 6.921 1.00 11.93 209 ILE A CA 1
ATOM 1654 C C . ILE A 1 212 ? 36.415 2.566 8.102 1.00 9.89 209 ILE A C 1
ATOM 1655 O O . ILE A 1 212 ? 35.196 2.731 8.166 1.00 13.26 209 ILE A O 1
ATOM 1660 N N . VAL A 1 213 ? 37.096 1.896 9.020 1.00 8.73 210 VAL A N 1
ATOM 1661 C CA . VAL A 1 213 ? 36.423 1.350 10.187 1.00 8.38 210 VAL A CA 1
ATOM 1662 C C . VAL A 1 213 ? 37.066 1.975 11.415 1.00 9.33 210 VAL A C 1
ATOM 1663 O O . VAL A 1 213 ? 38.284 1.959 11.559 1.00 10.52 210 VAL A O 1
ATOM 1667 N N . ILE A 1 214 ? 36.239 2.530 12.292 1.00 8.24 211 ILE A N 1
ATOM 1668 C CA . ILE A 1 214 ? 36.726 3.183 13.498 1.00 9.26 211 ILE A CA 1
ATOM 1669 C C . ILE A 1 214 ? 36.349 2.407 14.757 1.00 8.91 211 ILE A C 1
ATOM 1670 O O . ILE A 1 214 ? 35.216 1.963 14.903 1.00 10.11 211 ILE A O 1
ATOM 1675 N N . TYR A 1 215 ? 37.311 2.233 15.658 1.00 8.41 212 TYR A N 1
ATOM 1676 C CA . TYR A 1 215 ? 37.051 1.530 16.906 1.00 8.93 212 TYR A CA 1
ATOM 1677 C C . TYR A 1 215 ? 36.764 2.596 17.950 1.00 7.30 212 TYR A C 1
ATOM 1678 O O . TYR A 1 215 ? 37.677 3.119 18.594 1.00 10.16 212 TYR A O 1
ATOM 1687 N N . ARG A 1 216 ? 35.489 2.937 18.100 1.00 9.42 213 ARG A N 1
ATOM 1688 C CA . ARG A 1 216 ? 35.118 3.959 19.061 1.00 11.18 213 ARG A CA 1
ATOM 1689 C C . ARG A 1 216 ? 33.996 3.524 19.996 1.00 11.21 213 ARG A C 1
ATOM 1690 O O . ARG A 1 216 ? 32.885 4.051 19.936 1.00 14.02 213 ARG A O 1
ATOM 1698 N N . PRO A 1 217 ? 34.261 2.524 20.851 1.00 12.44 214 PRO A N 1
ATOM 1699 C CA . PRO A 1 217 ? 33.217 2.087 21.781 1.00 14.51 214 PRO A CA 1
ATOM 1700 C C . PRO A 1 217 ? 32.967 3.253 22.747 1.00 14.96 214 PRO A C 1
ATOM 1701 O O . PRO A 1 217 ? 33.903 3.782 23.341 1.00 12.62 214 PRO A O 1
ATOM 1705 N N . PRO A 1 218 ? 31.702 3.671 22.899 1.00 17.37 215 PRO A N 1
ATOM 1706 C CA . PRO A 1 218 ? 31.306 4.780 23.776 1.00 20.15 215 PRO A CA 1
ATOM 1707 C C . PRO A 1 218 ? 31.887 4.773 25.189 1.00 21.66 215 PRO A C 1
ATOM 1708 O O . PRO A 1 218 ? 32.220 5.826 25.730 1.00 19.61 215 PRO A O 1
ATOM 1712 N N . LYS A 1 219 ? 32.012 3.594 25.787 1.00 21.37 216 LYS A N 1
ATOM 1713 C CA . LYS A 1 219 ? 32.551 3.502 27.140 1.00 21.28 216 LYS A CA 1
ATOM 1714 C C . LYS A 1 219 ? 34.053 3.734 27.246 1.00 20.86 216 LYS A C 1
ATOM 1715 O O . LYS A 1 219 ? 34.576 3.911 28.347 1.00 23.34 216 LYS A O 1
ATOM 1721 N N . ASN A 1 220 ? 34.752 3.740 26.115 1.00 16.90 217 ASN A N 1
ATOM 1722 C CA . ASN A 1 220 ? 36.193 3.949 26.141 1.00 14.92 217 ASN A CA 1
ATOM 1723 C C . ASN A 1 220 ? 36.607 5.365 25.753 1.00 14.20 217 ASN A C 1
ATOM 1724 O O . ASN A 1 220 ? 37.789 5.634 25.559 1.00 13.64 217 ASN A O 1
ATOM 1729 N N . ILE A 1 221 ? 35.630 6.261 25.631 1.00 12.97 218 ILE A N 1
ATOM 1730 C CA . ILE A 1 221 ? 35.914 7.660 25.309 1.00 11.42 218 ILE A CA 1
ATOM 1731 C C . ILE A 1 221 ? 36.188 8.309 26.663 1.00 12.89 218 ILE A C 1
ATOM 1732 O O . ILE A 1 221 ? 35.354 8.232 27.565 1.00 13.24 218 ILE A O 1
ATOM 1737 N N . ILE A 1 222 ? 37.345 8.951 26.805 1.00 10.47 219 ILE A N 1
ATOM 1738 C CA . ILE A 1 222 ? 37.713 9.543 28.086 1.00 12.94 219 ILE A CA 1
ATOM 1739 C C . ILE A 1 222 ? 38.732 10.670 27.915 1.00 11.66 219 ILE A C 1
ATOM 1740 O O . ILE A 1 222 ? 39.364 10.783 26.872 1.00 11.71 219 ILE A O 1
ATOM 1745 N N . SER A 1 223 ? 38.877 11.507 28.939 1.00 13.37 220 SER A N 1
ATOM 1746 C CA . SER A 1 223 ? 39.842 12.604 28.901 1.00 10.12 220 SER A CA 1
ATOM 1747 C C . SER A 1 223 ? 40.988 12.200 29.828 1.00 9.94 220 SER A C 1
ATOM 1748 O O . SER A 1 223 ? 40.836 11.283 30.635 1.00 11.14 220 SER A O 1
ATOM 1751 N N . GLN A 1 224 ? 42.135 12.864 29.723 1.00 8.34 221 GLN A N 1
ATOM 1752 C CA . GLN A 1 224 ? 43.250 12.521 30.604 1.00 9.56 221 GLN A CA 1
ATOM 1753 C C . GLN A 1 224 ? 42.872 12.793 32.057 1.00 10.31 221 GLN A C 1
ATOM 1754 O O . GLN A 1 224 ? 43.257 12.047 32.953 1.00 12.50 221 GLN A O 1
ATOM 1760 N N . ASN A 1 225 ? 42.126 13.868 32.299 1.00 11.67 222 ASN A N 1
ATOM 1761 C CA . ASN A 1 225 ? 41.746 14.184 33.669 1.00 12.75 222 ASN A CA 1
ATOM 1762 C C . ASN A 1 225 ? 40.835 13.110 34.252 1.00 12.88 222 ASN A C 1
ATOM 1763 O O . ASN A 1 225 ? 40.988 12.728 35.412 1.00 13.10 222 ASN A O 1
ATOM 1768 N N . GLU A 1 226 ? 39.902 12.614 33.441 1.00 13.16 223 GLU A N 1
ATOM 1769 C CA . GLU A 1 226 ? 38.989 11.562 33.880 1.00 13.84 223 GLU A CA 1
ATOM 1770 C C . GLU A 1 226 ? 39.756 10.257 34.108 1.00 11.61 223 GLU A C 1
ATOM 1771 O O . GLU A 1 226 ? 39.491 9.536 35.065 1.00 11.95 223 GLU A O 1
ATOM 1777 N N . LEU A 1 227 ? 40.710 9.956 33.233 1.00 12.64 224 LEU A N 1
ATOM 1778 C CA . LEU A 1 227 ? 41.504 8.736 33.372 1.00 12.24 224 LEU A CA 1
ATOM 1779 C C . LEU A 1 227 ? 42.320 8.781 34.666 1.00 12.87 224 LEU A C 1
ATOM 1780 O O . LEU A 1 227 ? 42.383 7.805 35.418 1.00 12.09 224 LEU A O 1
ATOM 1785 N N . ILE A 1 228 ? 42.943 9.925 34.922 1.00 13.38 225 ILE A N 1
ATOM 1786 C CA . ILE A 1 228 ? 43.751 10.088 36.123 1.00 13.26 225 ILE A CA 1
ATOM 1787 C C . ILE A 1 228 ? 42.903 9.954 37.386 1.00 13.29 225 ILE A C 1
ATOM 1788 O O . ILE A 1 228 ? 43.297 9.263 38.322 1.00 13.83 225 ILE A O 1
ATOM 1793 N N . SER A 1 229 ? 41.739 10.601 37.403 1.00 17.53 226 SER A N 1
ATOM 1794 C CA . SER A 1 229 ? 40.839 10.538 38.558 1.00 15.76 226 SER A CA 1
ATOM 1795 C C . SER A 1 229 ? 40.458 9.096 38.855 1.00 17.68 226 SER A C 1
ATOM 1796 O O . SER A 1 229 ? 40.390 8.685 40.016 1.00 15.63 226 SER A O 1
ATOM 1799 N N . LEU A 1 230 ? 40.197 8.337 37.795 1.00 15.98 227 LEU A N 1
ATOM 1800 C CA . LEU A 1 230 ? 39.827 6.932 37.918 1.00 16.12 227 LEU A CA 1
ATOM 1801 C C . LEU A 1 230 ? 40.999 6.141 38.489 1.00 17.17 227 LEU A C 1
ATOM 1802 O O . LEU A 1 230 ? 40.836 5.329 39.408 1.00 17.31 227 LEU A O 1
ATOM 1807 N N . TRP A 1 231 ? 42.184 6.380 37.935 1.00 12.60 228 TRP A N 1
ATOM 1808 C CA . TRP A 1 231 ? 43.390 5.697 38.378 1.00 13.60 228 TRP A CA 1
ATOM 1809 C C . TRP A 1 231 ? 43.714 6.005 39.839 1.00 13.12 228 TRP A C 1
ATOM 1810 O O . TRP A 1 231 ? 44.137 5.120 40.581 1.00 16.55 228 TRP A O 1
ATOM 1821 N N . GLU A 1 232 ? 43.528 7.254 40.250 1.00 15.77 229 GLU A N 1
ATOM 1822 C CA . GLU A 1 232 ? 43.806 7.630 41.634 1.00 15.51 229 GLU A CA 1
ATOM 1823 C C . GLU A 1 232 ? 42.811 6.967 42.580 1.00 17.87 229 GLU A C 1
ATOM 1824 O O . GLU A 1 232 ? 43.184 6.513 43.664 1.00 16.65 229 GLU A O 1
ATOM 1830 N N . ALA A 1 233 ? 41.548 6.905 42.169 1.00 16.82 230 ALA A N 1
ATOM 1831 C CA . ALA A 1 233 ? 40.515 6.283 42.993 1.00 20.41 230 ALA A CA 1
ATOM 1832 C C . ALA A 1 233 ? 40.831 4.805 43.203 1.00 20.77 230 ALA A C 1
ATOM 1833 O O . ALA A 1 233 ? 40.626 4.264 44.290 1.00 22.65 230 ALA A O 1
ATOM 1835 N N . LYS A 1 234 ? 41.333 4.158 42.156 1.00 21.46 231 LYS A N 1
ATOM 1836 C CA . LYS A 1 234 ? 41.677 2.741 42.209 1.00 21.88 231 LYS A CA 1
ATOM 1837 C C . LYS A 1 234 ? 43.003 2.457 42.912 1.00 25.29 231 LYS A C 1
ATOM 1838 O O . LYS A 1 234 ? 43.143 1.452 43.610 1.00 26.31 231 LYS A O 1
ATOM 1844 N N . SER A 1 235 ? 43.979 3.337 42.717 1.00 22.07 232 SER A N 1
ATOM 1845 C CA . SER A 1 235 ? 45.295 3.157 43.313 1.00 21.59 232 SER A CA 1
ATOM 1846 C C . SER A 1 235 ? 45.330 3.578 44.778 1.00 20.77 232 SER A C 1
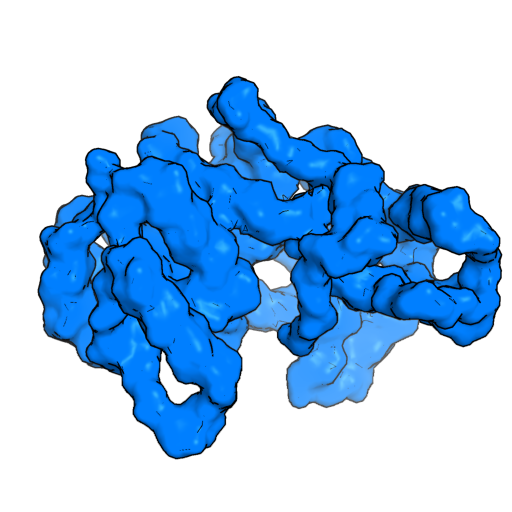ATOM 1847 O O . SER A 1 235 ? 46.249 3.215 45.512 1.00 19.48 232 SER A O 1
ATOM 1850 N N . GLY A 1 236 ? 44.340 4.358 45.193 1.00 19.96 233 GLY A N 1
ATOM 1851 C CA . GLY A 1 236 ? 44.287 4.799 46.574 1.00 22.23 233 GLY A CA 1
ATOM 1852 C C . GLY A 1 236 ? 45.369 5.793 46.952 1.00 24.52 233 GLY A C 1
ATOM 1853 O O . GLY A 1 236 ? 45.954 5.703 48.030 1.00 23.54 233 GLY A O 1
ATOM 1854 N N . LEU A 1 237 ? 45.641 6.745 46.066 1.00 26.36 234 LEU A N 1
ATOM 1855 C CA . LEU A 1 237 ? 46.649 7.759 46.341 1.00 28.34 234 LEU A CA 1
ATOM 1856 C C . LEU A 1 237 ? 46.534 8.899 45.337 1.00 27.57 234 LEU A C 1
ATOM 1857 O O . LEU A 1 237 ? 45.944 8.738 44.268 1.00 25.65 234 LEU A O 1
ATOM 1862 N N . SER A 1 238 ? 47.092 10.052 45.693 1.00 26.90 235 SER A N 1
ATOM 1863 C CA . SER A 1 238 ? 47.050 11.226 44.831 1.00 27.36 235 SER A CA 1
ATOM 1864 C C . SER A 1 238 ? 48.451 11.514 44.300 1.00 26.82 235 SER A C 1
ATOM 1865 O O . SER A 1 238 ? 49.381 11.748 45.065 1.00 26.62 235 SER A O 1
ATOM 1868 N N . PHE A 1 239 ? 48.590 11.496 42.980 1.00 23.18 236 PHE A N 1
ATOM 1869 C CA . PHE A 1 239 ? 49.878 11.726 42.338 1.00 22.71 236 PHE A CA 1
ATOM 1870 C C . PHE A 1 239 ? 50.176 13.198 42.092 1.00 20.47 236 PHE A C 1
ATOM 1871 O O . PHE A 1 239 ? 49.271 14.026 42.030 1.00 19.24 236 PHE A O 1
ATOM 1879 N N . LYS A 1 240 ? 51.458 13.518 41.963 1.00 20.72 237 LYS A N 1
ATOM 1880 C CA . LYS A 1 240 ? 51.849 14.881 41.651 1.00 21.73 237 LYS A CA 1
ATOM 1881 C C . LYS A 1 240 ? 51.546 14.982 40.162 1.00 20.55 237 LYS A C 1
ATOM 1882 O O . LYS A 1 240 ? 52.071 14.209 39.356 1.00 19.35 237 LYS A O 1
ATOM 1888 N N . LYS A 1 241 ? 50.686 15.917 39.793 1.00 17.46 238 LYS A N 1
ATOM 1889 C CA . LYS A 1 241 ? 50.328 16.068 38.399 1.00 18.13 238 LYS A CA 1
ATOM 1890 C C . LYS A 1 241 ? 50.920 17.338 37.816 1.00 19.16 238 LYS A C 1
ATOM 1891 O O . LYS A 1 241 ? 50.787 18.419 38.389 1.00 18.67 238 LYS A O 1
ATOM 1897 N N . VAL A 1 242 ? 51.603 17.193 36.684 1.00 17.20 239 VAL A N 1
ATOM 1898 C CA . VAL A 1 242 ? 52.221 18.329 36.012 1.00 18.90 239 VAL A CA 1
ATOM 1899 C C . VAL A 1 242 ? 51.671 18.429 34.598 1.00 18.82 239 VAL A C 1
ATOM 1900 O O . VAL A 1 242 ? 51.304 17.424 33.991 1.00 20.67 239 VAL A O 1
ATOM 1904 N N . HIS A 1 243 ? 51.610 19.648 34.078 1.00 15.90 240 HIS A N 1
ATOM 1905 C CA . HIS A 1 243 ? 51.098 19.867 32.735 1.00 15.80 240 HIS A CA 1
ATOM 1906 C C . HIS A 1 243 ? 52.184 20.250 31.751 1.00 15.99 240 HIS A C 1
ATOM 1907 O O . HIS A 1 243 ? 53.165 20.900 32.109 1.00 16.86 240 HIS A O 1
ATOM 1914 N N . MET A 1 244 ? 51.998 19.820 30.510 1.00 14.02 241 MET A N 1
ATOM 1915 C CA . MET A 1 244 ? 52.885 20.177 29.421 1.00 15.66 241 MET A CA 1
ATOM 1916 C C . MET A 1 244 ? 51.890 20.847 28.486 1.00 14.92 241 MET A C 1
ATOM 1917 O O . MET A 1 244 ? 51.278 20.202 27.630 1.00 16.75 241 MET A O 1
ATOM 1922 N N . PRO A 1 245 ? 51.691 22.159 28.666 1.00 16.47 242 PRO A N 1
ATOM 1923 C CA . PRO A 1 245 ? 50.753 22.934 27.853 1.00 16.93 242 PRO A CA 1
ATOM 1924 C C . PRO A 1 245 ? 51.014 22.913 26.355 1.00 17.53 242 PRO A C 1
ATOM 1925 O O . PRO A 1 245 ? 52.130 22.661 25.902 1.00 16.84 242 PRO A O 1
ATOM 1929 N N . ASP A 1 246 ? 49.952 23.162 25.598 1.00 14.78 243 ASP A N 1
ATOM 1930 C CA . ASP A 1 246 ? 50.006 23.189 24.145 1.00 17.91 243 ASP A CA 1
ATOM 1931 C C . ASP A 1 246 ? 51.235 23.912 23.613 1.00 15.22 243 ASP A C 1
ATOM 1932 O O . ASP A 1 246 ? 51.958 23.383 22.774 1.00 11.87 243 ASP A O 1
ATOM 1937 N N . GLU A 1 247 ? 51.460 25.128 24.097 1.00 17.80 244 GLU A N 1
ATOM 1938 C CA . GLU A 1 247 ? 52.592 25.934 23.653 1.00 19.47 244 GLU A CA 1
ATOM 1939 C C . GLU A 1 247 ? 53.936 25.233 23.827 1.00 16.79 244 GLU A C 1
ATOM 1940 O O . GLU A 1 247 ? 54.813 25.348 22.972 1.00 14.21 244 GLU A O 1
ATOM 1946 N N . GLN A 1 248 ? 54.101 24.503 24.926 1.00 13.92 245 GLN A N 1
ATOM 1947 C CA . GLN A 1 248 ? 55.358 23.800 25.156 1.00 12.79 245 GLN A CA 1
ATOM 1948 C C . GLN A 1 248 ? 55.506 22.632 24.185 1.00 13.39 245 GLN A C 1
ATOM 1949 O O . GLN A 1 248 ? 56.591 22.384 23.661 1.00 13.89 245 GLN A O 1
ATOM 1955 N N . LEU A 1 249 ? 54.416 21.911 23.944 1.00 12.07 246 LEU A N 1
ATOM 1956 C CA . LEU A 1 249 ? 54.462 20.786 23.016 1.00 11.78 246 LEU A CA 1
ATOM 1957 C C . LEU A 1 249 ? 54.784 21.285 21.613 1.00 11.54 246 LEU A C 1
ATOM 1958 O O . LEU A 1 249 ? 55.565 20.666 20.893 1.00 11.85 246 LEU A O 1
ATOM 1963 N N . VAL A 1 250 ? 54.183 22.404 21.222 1.00 13.58 247 VAL A N 1
ATOM 1964 C CA . VAL A 1 250 ? 54.453 22.958 19.901 1.00 13.32 247 VAL A CA 1
ATOM 1965 C C . VAL A 1 250 ? 55.924 23.354 19.831 1.00 12.37 247 VAL A C 1
ATOM 1966 O O . VAL A 1 250 ? 56.629 22.980 18.900 1.00 10.21 247 VAL A O 1
ATOM 1970 N N . ARG A 1 251 ? 56.384 24.100 20.830 1.00 13.82 248 ARG A N 1
ATOM 1971 C CA . ARG A 1 251 ? 57.776 24.532 20.872 1.00 14.76 248 ARG A CA 1
ATOM 1972 C C . ARG A 1 251 ? 58.735 23.343 20.766 1.00 14.10 248 ARG A C 1
ATOM 1973 O O . ARG A 1 251 ? 59.690 23.377 19.992 1.00 12.80 248 ARG A O 1
ATOM 1981 N N . LEU A 1 252 ? 58.480 22.290 21.536 1.00 11.22 249 LEU A N 1
ATOM 1982 C CA . LEU A 1 252 ? 59.344 21.111 21.491 1.00 12.75 249 LEU A CA 1
ATOM 1983 C C . LEU A 1 252 ? 59.333 20.417 20.126 1.00 10.90 249 LEU A C 1
ATOM 1984 O O . LEU A 1 252 ? 60.363 19.922 19.669 1.00 10.70 249 LEU A O 1
ATOM 1989 N N . SER A 1 253 ? 58.175 20.385 19.472 1.00 11.68 250 SER A N 1
ATOM 1990 C CA . SER A 1 253 ? 58.078 19.741 18.169 1.00 12.91 250 SER A CA 1
ATOM 1991 C C . SER A 1 253 ? 58.925 20.479 17.135 1.00 15.10 250 SER A C 1
ATOM 1992 O O . SER A 1 253 ? 59.275 19.913 16.101 1.00 14.22 250 SER A O 1
ATOM 1995 N N . GLN A 1 254 ? 59.250 21.738 17.427 1.00 14.55 251 GLN A N 1
ATOM 1996 C CA . GLN A 1 254 ? 60.051 22.567 16.530 1.00 16.28 251 GLN A CA 1
ATOM 1997 C C . GLN A 1 254 ? 61.533 22.609 16.918 1.00 18.89 251 GLN A C 1
ATOM 1998 O O . GLN A 1 254 ? 62.402 22.716 16.054 1.00 21.38 251 GLN A O 1
ATOM 2004 N N . GLU A 1 255 ? 61.819 22.518 18.213 1.00 17.02 252 GLU A N 1
ATOM 2005 C CA . GLU A 1 255 ? 63.199 22.595 18.697 1.00 20.32 252 GLU A CA 1
ATOM 2006 C C . GLU A 1 255 ? 63.939 21.275 18.866 1.00 19.07 252 GLU A C 1
ATOM 2007 O O . GLU A 1 255 ? 65.170 21.242 18.822 1.00 19.68 252 GLU A O 1
ATOM 2013 N N . LEU A 1 256 ? 63.205 20.191 19.078 1.00 17.75 253 LEU A N 1
ATOM 2014 C CA . LEU A 1 256 ? 63.831 18.892 19.255 1.00 17.59 253 LEU A CA 1
ATOM 2015 C C . LEU A 1 256 ? 64.239 18.306 17.908 1.00 21.05 253 LEU A C 1
ATOM 2016 O O . LEU A 1 256 ? 63.589 18.549 16.889 1.00 20.87 253 LEU A O 1
ATOM 2021 N N . PRO A 1 257 ? 65.334 17.534 17.885 1.00 22.35 254 PRO A N 1
ATOM 2022 C CA . PRO A 1 257 ? 65.810 16.920 16.643 1.00 23.74 254 PRO A CA 1
ATOM 2023 C C . PRO A 1 257 ? 64.937 15.724 16.283 1.00 25.30 254 PRO A C 1
ATOM 2024 O O . PRO A 1 257 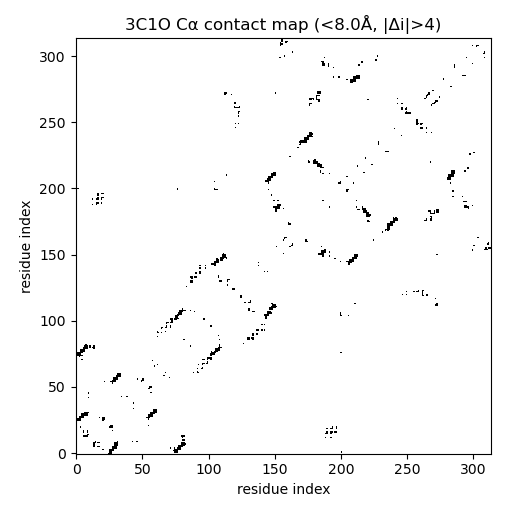? 64.159 15.250 17.112 1.00 25.07 254 PRO A O 1
ATOM 2028 N N . GLN A 1 258 ? 65.060 15.238 15.052 1.00 25.57 255 GLN A N 1
ATOM 2029 C CA . GLN A 1 258 ? 64.275 14.087 14.630 1.00 29.48 255 GLN A CA 1
ATOM 2030 C C . GLN A 1 258 ? 65.040 12.810 14.962 1.00 30.24 255 GLN A C 1
ATOM 2031 O O . GLN A 1 258 ? 66.269 12.781 14.896 1.00 30.72 255 GLN A O 1
ATOM 2037 N N . PRO A 1 259 ? 64.323 11.734 15.320 1.00 30.28 256 PRO A N 1
ATOM 2038 C CA . PRO A 1 259 ? 62.863 11.671 15.421 1.00 29.60 256 PRO A CA 1
ATOM 2039 C C . PRO A 1 259 ? 62.302 12.051 16.795 1.00 28.44 256 PRO A C 1
ATOM 2040 O O . PRO A 1 259 ? 61.144 11.766 17.088 1.00 26.53 256 PRO A O 1
ATOM 2044 N N . GLN A 1 260 ? 63.116 12.692 17.630 1.00 27.38 257 GLN A N 1
ATOM 2045 C CA . GLN A 1 260 ? 62.688 13.092 18.972 1.00 26.00 257 GLN A CA 1
ATOM 2046 C C . GLN A 1 260 ? 61.522 14.081 18.971 1.00 23.13 257 GLN A C 1
ATOM 2047 O O . GLN A 1 260 ? 60.816 14.221 19.972 1.00 22.25 257 GLN A O 1
ATOM 2053 N N . ASN A 1 261 ? 61.325 14.765 17.849 1.00 21.12 258 ASN A N 1
ATOM 2054 C CA . ASN A 1 261 ? 60.250 15.744 17.725 1.00 18.89 258 ASN A CA 1
ATOM 2055 C C . ASN A 1 261 ? 58.907 15.123 17.344 1.00 17.69 258 ASN A C 1
ATOM 2056 O O . ASN A 1 261 ? 57.877 15.800 17.372 1.00 16.85 258 ASN A O 1
ATOM 2061 N N . ILE A 1 262 ? 58.918 13.839 16.998 1.00 16.29 259 ILE A N 1
ATOM 2062 C CA . ILE A 1 262 ? 57.695 13.140 16.609 1.00 17.94 259 ILE A CA 1
ATOM 2063 C C . ILE A 1 262 ? 56.796 12.786 17.799 1.00 16.82 259 ILE A C 1
ATOM 2064 O O . ILE A 1 262 ? 55.591 13.032 17.766 1.00 14.49 259 ILE A O 1
ATOM 2069 N N . PRO A 1 263 ? 57.366 12.200 18.865 1.00 17.71 260 PRO A N 1
ATOM 2070 C CA . PRO A 1 263 ? 56.534 11.852 20.022 1.00 17.01 260 PRO A CA 1
ATOM 2071 C C . PRO A 1 263 ? 55.692 13.025 20.521 1.00 15.23 260 PRO A C 1
ATOM 2072 O O . PRO A 1 263 ? 54.483 12.899 20.697 1.00 14.49 260 PRO A O 1
ATOM 2076 N N . VAL A 1 264 ? 56.325 14.171 20.752 1.00 13.87 261 VAL A N 1
ATOM 2077 C CA . VAL A 1 264 ? 55.578 15.328 21.228 1.00 14.94 261 VAL A CA 1
ATOM 2078 C C . VAL A 1 264 ? 54.525 15.780 20.217 1.00 10.87 261 VAL A C 1
ATOM 2079 O O . VAL A 1 264 ? 53.495 16.336 20.596 1.00 12.82 261 VAL A O 1
ATOM 2083 N N . SER A 1 265 ? 54.784 15.546 18.933 1.00 9.99 262 SER A N 1
ATOM 2084 C CA . SER A 1 265 ? 53.831 15.929 17.894 1.00 9.82 262 SER A CA 1
ATOM 2085 C C . SER A 1 265 ? 52.608 15.022 17.952 1.00 10.03 262 SER A C 1
ATOM 2086 O O . SER A 1 265 ? 51.480 15.470 17.746 1.00 9.81 262 SER A O 1
ATOM 2089 N N . ILE A 1 266 ? 52.835 13.743 18.222 1.00 10.02 263 ILE A N 1
ATOM 2090 C CA . ILE A 1 266 ? 51.735 12.789 18.320 1.00 9.85 263 ILE A CA 1
ATOM 2091 C C . ILE A 1 266 ? 50.894 13.095 19.561 1.00 12.66 263 ILE A C 1
ATOM 2092 O O . ILE A 1 266 ? 49.662 13.066 19.515 1.00 11.20 263 ILE A O 1
ATOM 2097 N N . LEU A 1 267 ? 51.559 13.400 20.673 1.00 12.29 264 LEU A N 1
ATOM 2098 C CA . LEU A 1 267 ? 50.841 13.718 21.907 1.00 11.86 264 LEU A CA 1
ATOM 2099 C C . LEU A 1 267 ? 49.989 14.976 21.714 1.00 11.73 264 LEU A C 1
ATOM 2100 O O . LEU A 1 267 ? 48.868 15.065 22.216 1.00 13.64 264 LEU A O 1
ATOM 2105 N N . HIS A 1 268 ? 50.517 15.940 20.969 1.00 9.76 265 HIS A N 1
ATOM 2106 C CA . HIS A 1 268 ? 49.791 17.175 20.698 1.00 11.73 265 HIS A CA 1
ATOM 2107 C C . HIS A 1 268 ? 48.515 16.858 19.911 1.00 11.49 265 HIS A C 1
ATOM 2108 O O . HIS A 1 268 ? 47.435 17.369 20.212 1.00 14.04 265 HIS A O 1
ATOM 2115 N N . SER A 1 269 ? 48.651 15.992 18.915 1.00 12.34 266 SER A N 1
ATOM 2116 C CA . SER A 1 269 ? 47.532 15.587 18.076 1.00 12.22 266 SER A CA 1
ATOM 2117 C C . SER A 1 269 ? 46.429 14.877 18.860 1.00 12.26 266 SER A C 1
ATOM 2118 O O . SER A 1 269 ? 45.252 15.207 18.737 1.00 13.97 266 SER A O 1
ATOM 2121 N N . ILE A 1 270 ? 46.820 13.905 19.674 1.00 10.76 267 ILE A N 1
ATOM 2122 C CA . ILE A 1 270 ? 45.864 13.122 20.450 1.00 14.15 267 ILE A CA 1
ATOM 2123 C C . ILE A 1 270 ? 45.249 13.834 21.647 1.00 14.91 267 ILE A C 1
ATOM 2124 O O . ILE A 1 270 ? 44.033 13.825 21.823 1.00 14.52 267 ILE A O 1
ATOM 2129 N N . PHE A 1 271 ? 46.092 14.460 22.460 1.00 17.61 268 PHE A N 1
ATOM 2130 C CA . PHE A 1 271 ? 45.626 15.112 23.681 1.00 17.95 268 PHE A CA 1
ATOM 2131 C C . PHE A 1 271 ? 45.374 16.617 23.677 1.00 20.41 268 PHE A C 1
ATOM 2132 O O . PHE A 1 271 ? 44.814 17.147 24.636 1.00 21.68 268 PHE A O 1
ATOM 2140 N N . VAL A 1 272 ? 45.777 17.313 22.622 1.00 20.36 269 VAL A N 1
ATOM 2141 C CA . VAL A 1 272 ? 45.554 18.753 22.561 1.00 21.49 269 VAL A CA 1
ATOM 2142 C C . VAL A 1 272 ? 44.550 19.079 21.462 1.00 23.42 269 VAL A C 1
ATOM 2143 O O . VAL A 1 272 ? 43.499 19.669 21.721 1.00 24.50 269 VAL A O 1
ATOM 2147 N N . LYS A 1 273 ? 44.875 18.689 20.235 1.00 22.91 270 LYS A N 1
ATOM 2148 C CA . LYS A 1 273 ? 43.985 18.931 19.110 1.00 23.82 270 LYS A CA 1
ATOM 2149 C C . LYS A 1 273 ? 42.793 17.987 19.199 1.00 25.14 270 LYS A C 1
ATOM 2150 O O . LYS A 1 273 ? 41.713 18.290 18.696 1.00 24.25 270 LYS A O 1
ATOM 2156 N N . GLY A 1 274 ? 43.000 16.844 19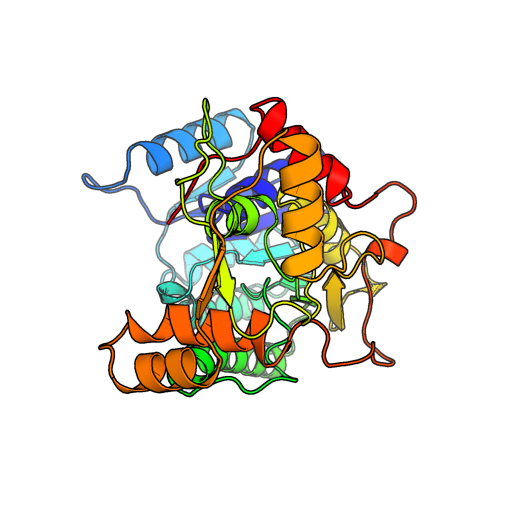.846 1.00 27.25 271 GLY A N 1
ATOM 2157 C CA . GLY A 1 274 ? 41.937 15.867 19.992 1.00 29.92 271 GLY A CA 1
ATOM 2158 C C . GLY A 1 274 ? 41.519 15.297 18.653 1.00 32.46 271 GLY A C 1
ATOM 2159 O O . GLY A 1 274 ? 40.330 15.143 18.378 1.00 33.87 271 GLY A O 1
ATOM 2160 N N . ASP A 1 275 ? 42.505 14.975 17.823 1.00 34.02 272 ASP A N 1
ATOM 2161 C CA . ASP A 1 275 ? 42.253 14.432 16.494 1.00 36.66 272 ASP A CA 1
ATOM 2162 C C . ASP A 1 275 ? 41.591 13.059 16.482 1.00 36.40 272 ASP A C 1
ATOM 2163 O O . ASP A 1 275 ? 41.216 12.562 15.420 1.00 35.08 272 ASP A O 1
ATOM 2168 N N . LEU A 1 276 ? 41.446 12.448 17.653 1.00 36.37 273 LEU A N 1
ATOM 2169 C CA . LEU A 1 276 ? 40.819 11.132 17.738 1.00 38.47 273 LEU A CA 1
ATOM 2170 C C . LEU A 1 276 ? 39.333 11.233 18.072 1.00 40.35 273 LEU A C 1
ATOM 2171 O O . LEU A 1 276 ? 38.611 10.235 18.031 1.00 41.84 273 LEU A O 1
ATOM 2176 N N . MET A 1 277 ? 38.882 12.438 18.403 1.00 41.20 274 MET A N 1
ATOM 2177 C CA . MET A 1 277 ? 37.484 12.657 18.756 1.00 43.00 274 MET A CA 1
ATOM 2178 C C . MET A 1 277 ? 36.956 14.010 18.285 1.00 44.58 274 MET A C 1
ATOM 2179 O O . MET A 1 277 ? 35.859 14.422 18.666 1.00 44.43 274 MET A O 1
ATOM 2184 N N . SER A 1 278 ? 37.736 14.697 17.456 1.00 46.00 275 SER A N 1
ATOM 2185 C CA . SER A 1 278 ? 37.342 16.006 16.945 1.00 49.09 275 SER A CA 1
ATOM 2186 C C . SER A 1 278 ? 36.484 15.893 15.689 1.00 50.76 275 SER A C 1
ATOM 2187 O O . SER A 1 278 ? 36.296 16.873 14.967 1.00 52.69 275 SER A O 1
ATOM 2190 N N . TYR A 1 279 ? 35.962 14.699 15.432 1.00 51.65 276 TYR A N 1
ATOM 2191 C CA . TYR A 1 279 ? 35.128 14.477 14.258 1.00 52.82 276 TYR A CA 1
ATOM 2192 C C . TYR A 1 279 ? 33.985 13.517 14.574 1.00 53.75 276 TYR A C 1
ATOM 2193 O O . TYR A 1 279 ? 34.089 12.688 15.478 1.00 52.70 276 TYR A O 1
ATOM 2202 N N . GLU A 1 280 ? 32.891 13.642 13.828 1.00 55.65 277 GLU A N 1
ATOM 2203 C CA . GLU A 1 280 ? 31.734 12.777 14.019 1.00 56.96 277 GLU A CA 1
ATOM 2204 C C . GLU A 1 280 ? 31.727 11.699 12.942 1.00 56.98 277 GLU A C 1
ATOM 2205 O O . GLU A 1 280 ? 32.230 11.910 11.836 1.00 57.37 277 GLU A O 1
ATOM 2211 N N . MET A 1 281 ? 31.164 10.541 13.271 1.00 57.01 278 MET A N 1
ATOM 2212 C CA . MET A 1 281 ? 31.100 9.426 12.335 1.00 57.14 278 MET A CA 1
ATOM 2213 C C . MET A 1 281 ? 30.455 9.835 11.015 1.00 56.53 278 MET A C 1
ATOM 2214 O O . MET A 1 281 ? 29.392 10.458 10.997 1.00 56.53 278 MET A O 1
ATOM 2219 N N . ARG A 1 282 ? 31.106 9.481 9.911 1.00 55.63 279 ARG A N 1
ATOM 2220 C CA . ARG A 1 282 ? 30.595 9.806 8.586 1.00 55.79 279 ARG A CA 1
ATOM 2221 C C . ARG A 1 282 ? 29.601 8.752 8.112 1.00 54.83 279 ARG A C 1
ATOM 2222 O O . ARG A 1 282 ? 29.467 7.688 8.717 1.00 53.32 279 ARG A O 1
ATOM 2230 N N . LYS A 1 283 ? 28.910 9.064 7.022 1.00 55.17 280 LYS A N 1
ATOM 2231 C CA . LYS A 1 283 ? 27.920 8.167 6.436 1.00 55.27 280 LYS A CA 1
ATOM 2232 C C . LYS A 1 283 ? 28.480 6.775 6.160 1.00 53.49 280 LYS A C 1
ATOM 2233 O O . LYS A 1 283 ? 27.998 5.783 6.709 1.00 53.52 280 LYS A O 1
ATOM 2239 N N . ASP A 1 284 ? 29.498 6.711 5.306 1.00 51.91 281 ASP A N 1
ATOM 2240 C CA . ASP A 1 284 ? 30.116 5.441 4.937 1.00 49.78 281 ASP A CA 1
ATOM 2241 C C . ASP A 1 284 ? 31.027 4.904 6.039 1.00 46.55 281 ASP A C 1
ATOM 2242 O O . ASP A 1 284 ? 31.467 3.755 5.984 1.00 45.95 281 ASP A O 1
ATOM 2247 N N . ASP A 1 285 ? 31.303 5.743 7.036 1.00 42.55 282 ASP A N 1
ATOM 2248 C CA . ASP A 1 285 ? 32.147 5.360 8.168 1.00 38.81 282 ASP A CA 1
ATOM 2249 C C . ASP A 1 285 ? 31.454 4.309 9.028 1.00 34.70 282 ASP A C 1
ATOM 2250 O O . ASP A 1 285 ? 30.245 4.366 9.249 1.00 35.55 282 ASP A O 1
ATOM 2255 N N . ILE A 1 286 ? 32.231 3.353 9.520 1.00 27.78 283 ILE A N 1
ATOM 2256 C CA . ILE A 1 286 ? 31.688 2.285 10.345 1.00 22.49 283 ILE A CA 1
ATOM 2257 C C . ILE A 1 286 ? 32.336 2.248 11.718 1.00 17.99 283 ILE A C 1
ATOM 2258 O O . ILE A 1 286 ? 33.557 2.278 11.827 1.00 17.03 283 ILE A O 1
ATOM 2263 N N . GLU A 1 287 ? 31.520 2.186 12.765 1.00 14.25 284 GLU A N 1
ATOM 2264 C CA . GLU A 1 287 ? 32.058 2.093 14.117 1.00 13.44 284 GLU A CA 1
ATOM 2265 C C . GLU A 1 287 ? 31.935 0.607 14.475 1.00 13.91 284 GLU A C 1
ATOM 2266 O O . GLU A 1 287 ? 30.833 0.069 14.586 1.00 14.51 284 GLU A O 1
ATOM 2272 N N . ALA A 1 288 ? 33.076 -0.052 14.643 1.00 12.47 285 ALA A N 1
ATOM 2273 C CA . ALA A 1 288 ? 33.120 -1.490 14.909 1.00 13.21 285 ALA A CA 1
ATOM 2274 C C . ALA A 1 288 ? 32.396 -2.058 16.127 1.00 12.11 285 ALA A C 1
ATOM 2275 O O . ALA A 1 288 ? 31.886 -3.177 16.060 1.00 12.50 285 ALA A O 1
ATOM 2277 N N . SER A 1 289 ? 32.345 -1.322 17.235 1.00 11.38 286 SER A N 1
ATOM 2278 C CA . SER A 1 289 ? 31.687 -1.861 18.423 1.00 13.01 286 SER A CA 1
ATOM 2279 C C . SER A 1 289 ? 30.214 -2.190 18.182 1.00 13.68 286 SER A C 1
ATOM 2280 O O . SER A 1 289 ? 29.612 -2.948 18.940 1.00 15.62 286 SER A O 1
ATOM 2283 N N . ASN A 1 290 ? 29.639 -1.635 17.121 1.00 14.15 287 ASN A N 1
ATOM 2284 C CA . ASN A 1 290 ? 28.237 -1.891 16.799 1.00 16.82 287 ASN A CA 1
ATOM 2285 C C . ASN A 1 290 ? 28.048 -3.113 15.902 1.00 18.26 287 ASN A C 1
ATOM 2286 O O . ASN A 1 290 ? 26.923 -3.563 15.688 1.00 14.84 287 ASN A O 1
ATOM 2291 N N . LEU A 1 291 ? 29.145 -3.655 15.388 1.00 16.05 288 LEU A N 1
ATOM 2292 C CA . LEU A 1 291 ? 29.068 -4.771 14.449 1.00 18.81 288 LEU A CA 1
ATOM 2293 C C . LEU A 1 291 ? 28.846 -6.201 14.910 1.00 19.09 288 LEU A C 1
ATOM 2294 O O . LEU A 1 291 ? 28.076 -6.932 14.279 1.00 18.63 288 LEU A O 1
ATOM 2299 N N . TYR A 1 292 ? 29.507 -6.606 15.989 1.00 16.22 289 TYR A N 1
ATOM 2300 C CA . TYR A 1 292 ? 29.419 -7.994 16.443 1.00 17.99 289 TYR A CA 1
ATOM 2301 C C . TYR A 1 292 ? 28.841 -8.216 17.833 1.00 19.82 289 TYR A C 1
ATOM 2302 O O . TYR A 1 292 ? 29.500 -7.959 18.838 1.00 21.24 289 TYR A O 1
ATOM 2311 N N . PRO A 1 293 ? 27.599 -8.720 17.903 1.00 23.20 290 PRO A N 1
ATOM 2312 C CA . PRO A 1 293 ? 26.919 -8.984 19.176 1.00 22.69 290 PRO A CA 1
ATOM 2313 C C . PRO A 1 293 ? 27.708 -9.924 20.087 1.00 21.53 290 PRO A C 1
ATOM 2314 O O . PRO A 1 293 ? 27.606 -9.840 21.310 1.00 23.11 290 PRO A O 1
ATOM 2318 N N . GLU A 1 294 ? 28.494 -10.812 19.484 1.00 22.16 291 GLU A N 1
ATOM 2319 C CA . GLU A 1 294 ? 29.286 -11.778 20.238 1.00 24.70 291 GLU A CA 1
ATOM 2320 C C . GLU A 1 294 ? 30.568 -11.181 20.815 1.00 23.20 291 GLU A C 1
ATOM 2321 O O . GLU A 1 294 ? 31.255 -11.830 21.602 1.00 24.03 291 GLU A O 1
ATOM 2327 N N . LEU A 1 295 ? 30.894 -9.953 20.421 1.00 17.94 292 LEU A N 1
ATOM 2328 C CA . LEU A 1 295 ? 32.103 -9.300 20.919 1.00 18.18 292 LEU A CA 1
ATOM 2329 C C . LEU A 1 295 ? 31.814 -8.008 21.667 1.00 14.63 292 LEU A C 1
ATOM 2330 O O . LEU A 1 295 ? 30.813 -7.344 21.424 1.00 14.90 292 LEU A O 1
ATOM 2335 N N . GLU A 1 296 ? 32.721 -7.661 22.573 1.00 15.61 293 GLU A N 1
ATOM 2336 C CA . GLU A 1 296 ? 32.613 -6.442 23.355 1.00 18.93 293 GLU A CA 1
ATOM 2337 C C . GLU A 1 296 ? 34.006 -5.888 23.635 1.00 16.08 293 GLU A C 1
ATOM 2338 O O . GLU A 1 296 ? 34.935 -6.642 23.916 1.00 15.53 293 GLU A O 1
ATOM 2344 N N . PHE A 1 297 ? 34.157 -4.571 23.535 1.00 14.63 294 PHE A N 1
ATOM 2345 C CA . PHE A 1 297 ? 35.436 -3.943 23.840 1.00 12.38 294 PHE A CA 1
ATOM 2346 C C . PHE A 1 297 ? 35.545 -3.855 25.359 1.00 13.25 294 PHE A C 1
ATOM 2347 O O . PHE A 1 297 ? 34.582 -3.484 26.030 1.00 13.45 294 PHE A O 1
ATOM 2355 N N . THR A 1 298 ? 36.708 -4.202 25.898 1.00 13.70 295 THR A N 1
ATOM 2356 C CA . THR A 1 298 ? 36.936 -4.123 27.336 1.00 13.17 295 THR A CA 1
ATOM 2357 C C . THR A 1 298 ? 36.851 -2.647 27.720 1.00 12.12 295 THR A C 1
ATOM 2358 O O . THR A 1 298 ? 37.412 -1.794 27.039 1.00 10.68 295 THR A O 1
ATOM 2362 N N . SER A 1 299 ? 36.147 -2.345 28.806 1.00 15.34 296 SER A N 1
ATOM 2363 C CA . SER A 1 299 ? 36.014 -0.961 29.249 1.00 15.70 296 SER A CA 1
ATOM 2364 C C . SER A 1 299 ? 37.324 -0.457 29.849 1.00 13.58 296 SER A C 1
ATOM 2365 O O . SER A 1 299 ? 38.211 -1.242 30.171 1.00 14.74 296 SER A O 1
ATOM 2368 N N . ILE A 1 300 ? 37.442 0.856 29.995 1.00 14.46 297 ILE A N 1
ATOM 2369 C CA . ILE A 1 300 ? 38.642 1.439 30.579 1.00 16.72 297 ILE A CA 1
ATOM 2370 C C . ILE A 1 300 ? 38.794 0.939 32.009 1.00 15.23 297 ILE A C 1
ATOM 2371 O O . ILE A 1 300 ? 39.904 0.712 32.480 1.00 13.14 297 ILE A O 1
ATOM 2376 N N . ASP A 1 301 ? 37.670 0.775 32.696 1.00 15.78 298 ASP A N 1
ATOM 2377 C CA . ASP A 1 301 ? 37.692 0.283 34.065 1.00 19.37 298 ASP A CA 1
ATOM 2378 C C . ASP A 1 301 ? 38.300 -1.111 34.043 1.00 18.18 298 ASP A C 1
ATOM 2379 O O . ASP A 1 301 ? 39.113 -1.465 34.899 1.00 18.47 298 ASP A O 1
ATOM 2384 N N . GLY A 1 302 ? 37.894 -1.896 33.048 1.00 17.08 299 GLY A N 1
ATOM 2385 C CA . GLY A 1 302 ? 38.399 -3.248 32.906 1.00 13.28 299 GLY A CA 1
ATOM 2386 C C . GLY A 1 302 ? 39.872 -3.267 32.553 1.00 12.42 299 GLY A C 1
ATOM 2387 O O . GLY A 1 302 ? 40.616 -4.120 33.024 1.00 12.49 299 GLY A O 1
ATOM 2388 N N . LEU A 1 303 ? 40.300 -2.326 31.718 1.00 11.03 300 LEU A N 1
ATOM 2389 C CA . LEU A 1 303 ? 41.701 -2.251 31.326 1.00 9.49 300 LEU A CA 1
ATOM 2390 C C . LEU A 1 303 ? 42.568 -1.904 32.540 1.00 11.39 300 LEU A C 1
ATOM 2391 O O . LEU A 1 303 ? 43.631 -2.489 32.741 1.00 11.01 300 LEU A O 1
ATOM 2396 N N . LEU A 1 304 ? 42.112 -0.955 33.351 1.00 11.11 301 LEU A N 1
ATOM 2397 C CA . LEU A 1 304 ? 42.875 -0.568 34.537 1.00 14.31 301 LEU A CA 1
ATOM 2398 C C . LEU A 1 304 ? 42.947 -1.709 35.553 1.00 15.95 301 LEU A C 1
ATOM 2399 O O . LEU A 1 304 ? 43.977 -1.908 36.201 1.00 16.34 301 LEU A O 1
ATOM 2404 N N . ASP A 1 305 ? 41.863 -2.466 35.694 1.00 18.13 302 ASP A N 1
ATOM 2405 C CA . ASP A 1 305 ? 41.869 -3.587 36.629 1.00 20.88 302 ASP A CA 1
ATOM 2406 C C . ASP A 1 305 ? 42.889 -4.616 36.167 1.00 21.25 302 ASP A C 1
ATOM 2407 O O . ASP A 1 305 ? 43.533 -5.283 36.979 1.00 22.21 302 ASP A O 1
ATOM 2412 N N . LEU A 1 306 ? 43.039 -4.736 34.854 1.00 18.47 303 LEU A N 1
ATOM 2413 C CA . LEU A 1 306 ? 43.989 -5.675 34.286 1.00 18.56 303 LEU A CA 1
ATOM 2414 C C . LEU A 1 306 ? 45.392 -5.332 34.785 1.00 17.75 303 LEU A C 1
ATOM 2415 O O . LEU A 1 306 ? 46.181 -6.221 35.108 1.00 19.65 303 LEU A O 1
ATOM 2420 N N . PHE A 1 307 ? 45.696 -4.039 34.846 1.00 16.58 304 PHE A N 1
ATOM 2421 C CA . PHE A 1 307 ? 46.996 -3.571 35.318 1.00 16.86 304 PHE A CA 1
ATOM 2422 C C . PHE A 1 307 ? 47.173 -3.818 36.814 1.00 21.46 304 PHE A C 1
ATOM 2423 O O . PHE A 1 307 ? 48.242 -4.232 37.267 1.00 22.28 304 PHE A O 1
ATOM 2431 N N . ILE A 1 308 ? 46.124 -3.550 37.578 1.00 22.18 305 ILE A N 1
ATOM 2432 C CA . ILE A 1 308 ? 46.175 -3.745 39.020 1.00 27.37 305 ILE A CA 1
ATOM 2433 C C . ILE A 1 308 ? 46.337 -5.226 39.346 1.00 28.81 305 ILE A C 1
ATOM 2434 O O . ILE A 1 308 ? 47.070 -5.591 40.266 1.00 31.57 305 ILE A O 1
ATOM 2439 N N . SER A 1 309 ? 45.662 -6.077 38.582 1.00 29.83 306 SER A N 1
ATOM 2440 C CA . SER A 1 309 ? 45.746 -7.514 38.798 1.00 31.78 306 SER A CA 1
ATOM 2441 C C . SER A 1 309 ? 47.089 -8.042 38.306 1.00 32.89 306 SER A C 1
ATOM 2442 O O . SER A 1 309 ? 47.408 -9.216 38.486 1.00 34.13 306 SER A O 1
ATOM 2445 N N . GLY A 1 310 ? 47.868 -7.165 37.678 1.00 31.17 307 GLY A N 1
ATOM 2446 C CA . GLY A 1 310 ? 49.178 -7.547 37.178 1.00 29.77 307 GLY A CA 1
ATOM 2447 C C . GLY A 1 310 ? 49.153 -8.471 35.976 1.00 30.16 307 GLY A C 1
ATOM 2448 O O . GLY A 1 310 ? 50.086 -9.243 35.756 1.00 31.91 307 GLY A O 1
ATOM 2449 N N . ARG A 1 311 ? 48.090 -8.384 35.187 1.00 28.28 308 ARG A N 1
ATOM 2450 C CA . ARG A 1 311 ? 47.943 -9.228 34.011 1.00 28.37 308 ARG A CA 1
ATOM 2451 C C . ARG A 1 311 ? 47.935 -8.446 32.704 1.00 27.31 308 ARG A C 1
ATOM 2452 O O . ARG A 1 311 ? 47.524 -8.968 31.668 1.00 30.77 308 ARG A O 1
ATOM 2460 N N . ALA A 1 312 ? 48.397 -7.201 32.748 1.00 24.13 309 ALA A N 1
ATOM 2461 C CA . ALA A 1 312 ? 48.418 -6.367 31.554 1.00 21.45 309 ALA A CA 1
ATOM 2462 C C . ALA A 1 312 ? 49.752 -6.424 30.827 1.00 22.91 309 ALA A C 1
ATOM 2463 O O . ALA A 1 312 ? 50.781 -6.759 31.415 1.00 21.48 309 ALA A O 1
ATOM 2465 N N . PRO A 1 313 ? 49.747 -6.103 29.525 1.00 21.16 310 PRO A N 1
ATOM 2466 C CA . PRO A 1 313 ? 50.978 -6.119 28.733 1.00 22.07 310 PRO A CA 1
ATOM 2467 C C . PRO A 1 313 ? 52.038 -5.232 29.376 1.00 23.39 310 PRO A C 1
ATOM 2468 O O . PRO A 1 313 ? 51.733 -4.153 29.890 1.00 24.60 310 PRO A O 1
ATOM 2472 N N . PRO A 1 314 ? 53.298 -5.681 29.364 1.00 25.27 311 PRO A N 1
ATOM 2473 C CA . PRO A 1 314 ? 54.383 -4.895 29.956 1.00 27.04 311 PRO A CA 1
ATOM 2474 C C . PRO A 1 314 ? 54.749 -3.686 29.093 1.00 27.59 311 PRO A C 1
ATOM 2475 O O . PRO A 1 314 ? 54.381 -3.615 27.918 1.00 24.58 311 PRO A O 1
ATOM 2479 N N . PRO A 1 315 ? 55.471 -2.713 29.673 1.00 28.19 312 PRO A N 1
ATOM 2480 C CA . PRO A 1 315 ? 55.875 -1.515 28.931 1.00 30.85 312 PRO A CA 1
ATOM 2481 C C . PRO A 1 315 ? 56.652 -1.868 27.662 1.00 32.94 312 PRO A C 1
ATOM 2482 O O . PRO A 1 315 ? 57.350 -2.880 27.612 1.00 33.12 312 PRO A O 1
ATOM 2486 N N . THR A 1 316 ? 56.523 -1.029 26.641 1.00 36.65 313 THR A N 1
ATOM 2487 C CA . THR A 1 316 ? 57.214 -1.251 25.379 1.00 40.46 313 THR A CA 1
ATOM 2488 C C . THR A 1 316 ? 57.611 0.082 24.752 1.00 45.15 313 THR A C 1
ATOM 2489 O O . THR A 1 316 ? 56.960 1.100 24.980 1.00 46.63 313 THR A O 1
ATOM 2493 N N . LEU A 1 317 ? 58.681 0.066 23.961 1.00 48.91 314 LEU A N 1
ATOM 2494 C CA . LEU A 1 317 ? 59.164 1.269 23.283 1.00 50.42 314 LEU A CA 1
ATOM 2495 C C . LEU A 1 317 ? 58.125 1.816 22.308 1.00 50.09 314 LEU A C 1
ATOM 2496 O O . LEU A 1 317 ? 57.950 1.163 21.259 1.00 50.34 314 LEU A O 1
#

Radius of gyration: 19.69 Å; Cα contacts (8 Å, |Δi|>4): 556; chains: 1; bounding box: 46×50×56 Å

Sequence (314 aa):
MEKIIIYGGTGYIGKFMVRASLSFSHPTFIYARPLTPDSTPSSVQLREEFRSMGVTIIEGEMEEHEKMVSVLKQVDIVISALPFPMISSQIHIINAIKAAGNIKRFLPSDFGCEEDRIKPLPPFESVLEKKRIIRRAIEAAALPYTYVSANCFGAYFVNYLLHPSPHPNRNDDIVIYGTGETKFVLNYEEDIAKYTIKVACDPRCCNRIVIYRPPKNIISQNELISLWEAKSGLSFKKVHMPDEQLVRLSQELPQPQNIPVSILHSIFVKGDLMSYEMRKDDIEASNLYPELEFTSIDGLLDLFISGRAPPPTL

InterPro domains:
  IPR008030 NmrA-like domain [PF05368] (2-298)
  IPR036291 NAD(P)-binding domain superfamily [SSF51735] (1-301)
  IPR045312 Phenylcoumaran benzylic ether reductase-like [cd05259] (3-298)
  IPR050608 NmrA-type oxidoreductase, Isoflavone reductase subfamily [PTHR43349] (2-303)

Foldseek 3Di:
DFAEEEECCLPDLNVLLQVLCVVVPHQYEYEEEDDDPPRDVSSVVSVVVCVVSRYHYHYDDLPPLVSLLVVLLVGAEYEYQDDLVCLLSCLSVLVSNLVNVRHPEYEGNAQAFPLVPDAFDPLQVVSSVSNVVVVVSNVVSVHWYFYEHNWAAALQVCCVQVVDDPQDDQEPEGEAEAPFQQKTFYFHSSQSSNLVSVLRVDPLRIPAYEYAHDPLRIGTRVRLQVLLCVVNVHHHDYDYCHLVNLNVQLVPPDPPSSNVSRVCCCCHPVVSRPPDDADDSYHHRQPPDPVDHTQGSNRSSVCVVVVNGDDHDD

Nearest PDB structures (foldseek):
  3c1o-assembly1_A  TM=1.003E+00  e=3.816E-68  Clarkia breweri
  1qyc-assembly1_B  TM=9.379E-01  e=3.512E-35  Pinus taeda
  7cs9-assembly2_A  TM=9.252E-01  e=1.096E-29  Arabidopsis thaliana
  2gas-assembly2_B  TM=9.091E-01  e=1.032E-29  Medicago sativa
  3i52-assembly1_A  TM=9.016E-01  e=2.670E-29  Vitis vinifera

Secondary structure (DSSP, 8-state):
---EEEETTTSTTHHHHHHHHHHTT--EEEEEPPP-TT--HHHHHHHHHHHHTTPEEEE--TT-HHHHHHHHTT-SEEEE---GGGSGGGHHHHHHHHHH----EEE-S--SS-GGG----HHHHHHHHHHHHHHHHHHHHT--BEEEE--EEHHHHHHHHH---SS--TTS-EEEETTS--EEEEE-HHHHHHHHHHHHH-GGGTTEEEE---GGGEEEHHHHHHHHHHHHTS---EEEE-HHHHHHHHHHSPTTTHHHHHHHHIIIII-TTTSSPPPSS-EEGGGT-TT--PPPHHHHHHHHHTT-SPPP--